Protein 3E10 (pdb70)

B-factor: mean 13.35, std 8.69, range [2.81, 53.03]

Radius of gyration: 19.14 Å; Cα contacts (8 Å, |Δi|>4): 770; chains: 2; bounding box: 48×47×44 Å

Secondary structure (DSSP, 8-state):
-HHHH--B---B-SSPPPHHHHHHHHHH-----GGG---EEEEEE--HHHHHHHGGGSTT-GGGGG-SEEEEEEEETT----------HHHHHHHHHHHHTT-EEEEEE-TT-HHHHHHHH-----TTEEEEEEEEEE-BSS----------GGGEEES--/-HHHH--B---B-SPPPPHHHHHHHHHH-----GGG---EEEEEE--HHHHHHHGGG-TT-GGGGT-SEEEEEEEETT----------HHHHHHHHHHHHTT-EEEEEE-TT-HHHHHHHH-----TTEEEEEEEEEE-BSS----------GGGEEES--

Organism: Clostridium acetobutylicum (strain ATCC 824 / DSM 792 / JCM 1419 / IAM 19013 / LMG 5710 / NBRC 13948 / NRRL B-527 / VKM B-1787 / 2291 / W) (NCBI:txid272562)

Nearest PDB structures (foldseek):
  3e10-assembly1_A  TM=1.006E+00  e=1.886E-30  Clostridium acetobutylicum
  3kwk-assembly1_A-2  TM=9.488E-01  e=1.528E-18  Bacteroides thetaiotaomicron VPI-5482
  3m5k-assembly1_B  TM=9.518E-01  e=2.987E-18  Parabacteroides distasonis ATCC 8503
  5j6c-assembly1_B  TM=9.304E-01  e=7.646E-16  Clostridioides difficile R20291
  5hei-assembly3_E  TM=8.344E-01  e=1.028E-11  Priestia megaterium

Sequence (322 aa):
DIINNRRSIRNYKGKKVEKKEKIEKKLLRAAQAPSAGNQQPWEFIVLEDRENIDKLSNFSKKYANSSLKTAPLAIVLLADEEEKKKISEWEEQDAAAAENILLEAAYLDLGAVWLGAQPIIEERVVKNLKKEFNLKSSNIKKPFCVISSVGYPEENSSENKFIDRFDAKKRIHIEKYDIINNNRRSIRNNYKKGKKKVEKEKIEKKLLRAAQAPSAGNQQPWEFIVLEDRENIDDKKLSNFSKYANSLKTAPLAIVLLADEEKKKISEWEEQDAAAAENILLEAAYLDLGAVWLGAQPIIEERVKNLKEFNLKKSSNIKPFCVISVGYPEENNSSENKKFIDRFDAKKRIHIEKY

Structure (mmCIF, N/CA/C/O backbone):
data_3E10
#
_entry.id   3E10
#
_cell.length_a   82.077
_cell.length_b   83.528
_cell.length_c   51.891
_cell.angle_alpha   90.000
_cell.angle_beta   90.000
_cell.angle_gamma   90.000
#
_symmetry.space_group_name_H-M   'P 21 21 2'
#
loop_
_entity.id
_entity.type
_entity.pdbx_description
1 polymer 'Putative NADH Oxidase'
2 non-polymer 'FLAVIN MONONUCLEOTIDE'
3 non-polymer '4-(2-HYDROXYETHYL)-1-PIPERAZINE ETHANESULFONIC ACID'
4 non-polymer 1,2-ETHANEDIOL
5 water water
#
loop_
_atom_site.group_PDB
_atom_site.id
_atom_site.type_symbol
_atom_site.label_atom_id
_atom_site.label_alt_id
_atom_site.label_comp_id
_atom_site.label_asym_id
_atom_site.label_entity_id
_atom_site.label_seq_id
_atom_site.pdbx_PDB_ins_code
_atom_site.Cartn_x
_atom_site.Cartn_y
_atom_site.Cartn_z
_atom_site.occupancy
_atom_site.B_iso_or_equiv
_atom_site.auth_seq_id
_atom_site.auth_comp_id
_atom_site.auth_asym_id
_atom_site.auth_atom_id
_atom_site.pdbx_PDB_model_num
ATOM 1 N N . ASP A 1 3 ? 39.412 3.759 67.996 1.00 17.59 2 ASP A N 1
ATOM 2 C CA . ASP A 1 3 ? 40.559 4.686 68.162 1.00 13.19 2 ASP A CA 1
ATOM 3 C C . ASP A 1 3 ? 40.252 6.103 67.759 1.00 10.62 2 ASP A C 1
ATOM 4 O O . ASP A 1 3 ? 40.642 7.028 68.453 1.00 11.76 2 ASP A O 1
ATOM 9 N N . ILE A 1 4 ? 39.569 6.290 66.643 1.00 10.13 3 ILE A N 1
ATOM 10 C CA . ILE A 1 4 ? 39.385 7.647 66.143 1.00 9.74 3 ILE A CA 1
ATOM 11 C C . ILE A 1 4 ? 38.531 8.494 67.067 1.00 7.62 3 ILE A C 1
ATOM 12 O O . ILE A 1 4 ? 38.744 9.699 67.121 1.00 9.09 3 ILE A O 1
ATOM 17 N N . ILE A 1 5 ? 37.553 7.908 67.755 1.00 7.66 4 ILE A N 1
ATOM 18 C CA . ILE A 1 5 ? 36.759 8.700 68.689 1.00 7.91 4 ILE A CA 1
ATOM 19 C C . ILE A 1 5 ? 37.614 9.217 69.824 1.00 7.39 4 ILE A C 1
ATOM 20 O O . ILE A 1 5 ? 37.533 10.396 70.179 1.00 7.94 4 ILE A O 1
ATOM 25 N N . ASN A 1 6 ? 38.477 8.361 70.359 1.00 7.52 5 ASN A N 1
ATOM 26 C CA . ASN A 1 6 ? 39.366 8.801 71.438 1.00 8.14 5 ASN A CA 1
ATOM 27 C C . ASN A 1 6 ? 40.478 9.737 71.011 1.00 6.73 5 ASN A C 1
ATOM 28 O O . ASN A 1 6 ? 40.877 10.613 71.774 1.00 8.30 5 ASN A O 1
ATOM 33 N N . ASN A 1 7 ? 41.006 9.520 69.810 1.00 7.67 6 ASN A N 1
ATOM 34 C CA . ASN A 1 7 ? 42.226 10.223 69.358 1.00 7.79 6 ASN A CA 1
ATOM 35 C C . ASN A 1 7 ? 41.991 11.477 68.537 1.00 7.25 6 ASN A C 1
ATOM 36 O O . ASN A 1 7 ? 42.900 12.276 68.370 1.00 8.31 6 ASN A O 1
ATOM 41 N N . ARG A 1 8 ? 40.795 11.635 67.973 1.00 6.08 7 ARG A N 1
ATOM 42 C CA . ARG A 1 8 ? 40.481 12.859 67.235 1.00 6.31 7 ARG A CA 1
ATOM 43 C C . ARG A 1 8 ? 40.732 14.094 68.084 1.00 6.17 7 ARG A C 1
ATOM 44 O O . ARG A 1 8 ? 40.161 14.234 69.187 1.00 6.32 7 ARG A O 1
ATOM 52 N N . ARG A 1 9 ? 41.568 15.004 67.573 1.00 5.57 8 ARG A N 1
ATOM 53 C CA . ARG A 1 9 ? 41.868 16.275 68.260 1.00 5.51 8 ARG A CA 1
ATOM 54 C C . ARG A 1 9 ? 41.686 17.442 67.315 1.00 5.55 8 ARG A C 1
ATOM 55 O O . ARG A 1 9 ? 41.826 17.281 66.103 1.00 6.45 8 ARG A O 1
ATOM 63 N N . SER A 1 10 ? 41.444 18.621 67.860 1.00 5.77 9 SER A N 1
ATOM 64 C CA . SER A 1 10 ? 41.483 19.831 67.047 1.00 5.53 9 SER A CA 1
ATOM 65 C C . SER A 1 10 ? 42.927 20.149 66.733 1.00 6.32 9 SER A C 1
ATOM 66 O O . SER A 1 10 ? 43.677 20.448 67.661 1.00 8.17 9 SER A O 1
ATOM 69 N N . ILE A 1 11 ? 43.287 20.054 65.453 1.00 5.84 10 ILE A N 1
ATOM 70 C CA . ILE A 1 11 ? 44.640 20.329 64.984 1.00 6.66 10 ILE A CA 1
ATOM 71 C C . ILE A 1 11 ? 44.585 21.552 64.073 1.00 5.94 10 ILE A C 1
ATOM 72 O O . ILE A 1 11 ? 43.794 21.573 63.120 1.00 6.43 10 ILE A O 1
ATOM 77 N N . ARG A 1 12 ? 45.412 22.546 64.374 1.00 7.26 11 ARG A N 1
ATOM 78 C CA . ARG A 1 12 ? 45.340 23.882 63.808 1.00 7.09 11 ARG A CA 1
ATOM 79 C C . ARG A 1 12 ? 46.630 24.318 63.092 1.00 6.57 11 ARG A C 1
ATOM 80 O O . ARG A 1 12 ? 46.773 25.478 62.738 1.00 8.21 11 ARG A O 1
ATOM 88 N N . ASN A 1 13 ? 47.546 23.369 62.908 1.00 6.84 12 ASN A N 1
ATOM 89 C CA . ASN A 1 13 ? 48.880 23.623 62.360 1.00 7.25 12 ASN A CA 1
ATOM 90 C C . ASN A 1 13 ? 49.220 22.474 61.441 1.00 7.32 12 ASN A C 1
ATOM 91 O O . ASN A 1 13 ? 49.097 21.325 61.856 1.00 7.70 12 ASN A O 1
ATOM 96 N N . TYR A 1 14 ? 49.645 22.790 60.201 1.00 7.54 13 TYR A N 1
ATOM 97 C CA . TYR A 1 14 ? 49.745 21.782 59.160 1.00 7.38 13 TYR A CA 1
ATOM 98 C C . TYR A 1 14 ? 51.058 21.886 58.438 1.00 9.16 13 TYR A C 1
ATOM 99 O O . TYR A 1 14 ? 51.683 22.956 58.383 1.00 10.75 13 TYR A O 1
ATOM 108 N N . LYS A 1 15 ? 51.444 20.753 57.879 1.00 8.99 14 LYS A N 1
ATOM 109 C CA . LYS A 1 15 ? 52.545 20.689 56.915 1.00 8.17 14 LYS A CA 1
ATOM 110 C C . LYS A 1 15 ? 52.155 21.307 55.587 1.00 7.97 14 LYS A C 1
ATOM 111 O O . LYS A 1 15 ? 50.996 21.619 55.357 1.00 9.62 14 LYS A O 1
ATOM 117 N N . GLY A 1 16 ? 53.150 21.513 54.740 1.00 7.76 15 GLY A N 1
ATOM 118 C CA . GLY A 1 16 ? 52.923 22.116 53.439 1.00 9.00 15 GLY A CA 1
ATOM 119 C C . GLY A 1 16 ? 52.124 21.254 52.484 1.00 9.33 15 GLY A C 1
ATOM 120 O O . GLY A 1 16 ? 51.396 21.765 51.637 1.00 10.14 15 GLY A O 1
ATOM 121 N N . LYS A 1 17 ? 52.273 19.936 52.554 1.00 7.57 16 LYS A N 1
ATOM 122 C CA . LYS A 1 17 ? 51.739 19.106 51.481 1.00 10.28 16 LYS A CA 1
ATOM 123 C C . LYS A 1 17 ? 50.219 19.051 51.420 1.00 8.41 16 LYS A C 1
ATOM 124 O O . LYS A 1 17 ? 49.523 19.169 52.435 1.00 8.80 16 LYS A O 1
ATOM 130 N N . LYS A 1 18 ? 49.725 18.873 50.199 1.00 8.79 17 LYS A N 1
ATOM 131 C CA . LYS A 1 18 ? 48.287 18.819 49.979 1.00 9.35 17 LYS A CA 1
ATOM 132 C C . LYS A 1 18 ? 47.684 17.535 50.536 1.00 9.95 17 LYS A C 1
ATOM 133 O O . LYS A 1 18 ? 48.355 16.538 50.738 1.00 9.57 17 LYS A O 1
ATOM 139 N N . VAL A 1 19 ? 46.384 17.577 50.743 1.00 8.82 18 VAL A N 1
ATOM 140 C CA . VAL A 1 19 ? 45.596 16.382 51.036 1.00 7.08 18 VAL A CA 1
ATOM 141 C C . VAL A 1 19 ? 45.260 15.697 49.702 1.00 7.85 18 VAL A C 1
ATOM 142 O O . VAL A 1 19 ? 44.723 16.338 48.798 1.00 9.56 18 VAL A O 1
ATOM 146 N N . GLU A 1 20 ? 45.594 14.416 49.599 1.00 9.01 19 GLU A N 1
ATOM 147 C CA . GLU A 1 20 ? 45.332 13.624 48.394 1.00 10.10 19 GLU A CA 1
ATOM 148 C C . GLU A 1 20 ? 43.862 13.666 47.996 1.00 10.14 19 GLU A C 1
ATOM 149 O O . GLU A 1 20 ? 42.979 13.618 48.841 1.00 9.70 19 GLU A O 1
ATOM 155 N N . LYS A 1 21 ? 43.612 13.696 46.694 1.00 9.40 20 LYS A N 1
ATOM 156 C CA A LYS A 1 21 ? 42.235 13.764 46.209 0.50 10.20 20 LYS A CA 1
ATOM 157 C CA B LYS A 1 21 ? 42.251 13.725 46.157 0.50 10.84 20 LYS A CA 1
ATOM 158 C C . LYS A 1 21 ? 41.404 12.592 46.734 1.00 9.68 20 LYS A C 1
ATOM 159 O O . LYS A 1 21 ? 40.248 12.770 47.053 1.00 10.22 20 LYS A O 1
ATOM 164 N N . GLU A 1 22 ? 41.996 11.410 46.856 1.00 9.49 21 GLU A N 1
ATOM 165 C CA . GLU A 1 22 ? 41.275 10.245 47.359 1.00 10.93 21 GLU A CA 1
ATOM 166 C C . GLU A 1 22 ? 40.835 10.470 48.815 1.00 10.71 21 GLU A C 1
ATOM 167 O O . GLU A 1 22 ? 39.759 10.022 49.233 1.00 9.81 21 GLU A O 1
ATOM 173 N N . LYS A 1 23 ? 41.662 11.186 49.581 1.00 9.37 22 LYS A N 1
ATOM 174 C CA . LYS A 1 23 ? 41.330 11.489 50.983 1.00 7.76 22 LYS A CA 1
ATOM 175 C C . LYS A 1 23 ? 40.232 12.530 51.041 1.00 7.40 22 LYS A C 1
ATOM 176 O O . LYS A 1 23 ? 39.335 12.441 51.905 1.00 7.49 22 LYS A O 1
ATOM 182 N N . ILE A 1 24 ? 40.312 13.546 50.201 1.00 7.19 23 ILE A N 1
ATOM 183 C CA . ILE A 1 24 ? 39.270 14.585 50.162 1.00 7.46 23 ILE A CA 1
ATOM 184 C C . ILE A 1 24 ? 37.910 13.904 49.900 1.00 7.18 23 ILE A C 1
ATOM 185 O O . ILE A 1 24 ? 36.918 14.190 50.585 1.00 7.50 23 ILE A O 1
ATOM 190 N N . GLU A 1 25 ? 37.862 13.013 48.913 1.00 8.92 24 GLU A N 1
ATOM 191 C CA . GLU A 1 25 ? 36.626 12.297 48.602 1.00 8.39 24 GLU A CA 1
ATOM 192 C C . GLU A 1 25 ? 36.136 11.516 49.812 1.00 8.37 24 GLU A C 1
ATOM 193 O O . GLU A 1 25 ? 34.949 11.525 50.109 1.00 8.43 24 GLU A O 1
ATOM 199 N N . LYS A 1 26 ? 37.027 10.839 50.520 1.00 8.55 25 LYS A N 1
ATOM 200 C CA A LYS A 1 26 ? 36.634 10.085 51.715 0.50 6.95 25 LYS A CA 1
ATOM 201 C CA B LYS A 1 26 ? 36.620 10.088 51.706 0.50 7.36 25 LYS A CA 1
ATOM 202 C C . LYS A 1 26 ? 36.042 10.984 52.800 1.00 6.20 25 LYS A C 1
ATOM 203 O O . LYS A 1 26 ? 35.090 10.598 53.469 1.00 6.63 25 LYS A O 1
ATOM 214 N N . LEU A 1 27 ? 36.607 12.180 52.982 1.00 6.56 26 LEU A N 1
ATOM 215 C CA . LEU A 1 27 ? 36.058 13.119 53.951 1.00 5.56 26 LEU A CA 1
ATOM 216 C C . LEU A 1 27 ? 34.610 13.484 53.606 1.00 5.92 26 LEU A C 1
ATOM 217 O O . LEU A 1 27 ? 33.741 13.569 54.502 1.00 6.77 26 LEU A O 1
ATOM 222 N N . LEU A 1 28 ? 34.371 13.737 52.320 1.00 6.27 27 LEU A N 1
ATOM 223 C CA . LEU A 1 28 ? 33.057 14.165 51.854 1.00 5.67 27 LEU A CA 1
ATOM 224 C C . LEU A 1 28 ? 32.060 12.999 51.908 1.00 5.39 27 LEU A C 1
ATOM 225 O O . LEU A 1 28 ? 30.896 13.194 52.264 1.00 7.17 27 LEU A O 1
ATOM 230 N N . ARG A 1 29 ? 32.516 11.792 51.582 1.00 6.52 28 ARG A N 1
ATOM 231 C CA . ARG A 1 29 ? 31.675 10.599 51.770 1.00 5.90 28 ARG A CA 1
ATOM 232 C C . ARG A 1 29 ? 31.286 10.428 53.227 1.00 5.72 28 ARG A C 1
ATOM 233 O O . ARG A 1 29 ? 30.124 10.125 53.532 1.00 7.21 28 ARG A O 1
ATOM 241 N N . ALA A 1 30 ? 32.244 10.627 54.118 1.00 6.12 29 ALA A N 1
ATOM 242 C CA . ALA A 1 30 ? 31.950 10.454 55.542 1.00 6.26 29 ALA A CA 1
ATOM 243 C C . ALA A 1 30 ? 30.866 11.451 55.986 1.00 6.39 29 ALA A C 1
ATOM 244 O O . ALA A 1 30 ? 29.913 11.089 56.681 1.00 5.82 29 ALA A O 1
ATOM 246 N N . ALA A 1 31 ? 30.984 12.699 55.545 1.00 5.95 30 ALA A N 1
ATOM 247 C CA . ALA A 1 31 ? 30.028 13.742 55.879 1.00 6.23 30 ALA A CA 1
ATOM 248 C C . ALA A 1 31 ? 28.635 13.312 55.456 1.00 5.78 30 ALA A C 1
ATOM 249 O O . ALA A 1 31 ? 27.679 13.441 56.215 1.00 6.69 30 ALA A O 1
ATOM 259 N N . GLN A 1 33 ? 27.338 10.483 54.976 1.00 6.37 32 GLN A N 1
ATOM 260 C CA . GLN A 1 33 ? 26.763 9.352 55.692 1.00 7.88 32 GLN A CA 1
ATOM 261 C C . GLN A 1 33 ? 26.177 9.728 57.042 1.00 7.03 32 GLN A C 1
ATOM 262 O O . GLN A 1 33 ? 25.676 8.851 57.757 1.00 6.71 32 GLN A O 1
ATOM 268 N N . ALA A 1 34 ? 26.259 10.995 57.434 1.00 6.43 33 ALA A N 1
ATOM 269 C CA . ALA A 1 34 ? 25.653 11.426 58.712 1.00 5.67 33 ALA A CA 1
ATOM 270 C C . ALA A 1 34 ? 24.148 11.217 58.756 1.00 5.79 33 ALA A C 1
ATOM 271 O O . ALA A 1 34 ? 23.478 11.225 57.719 1.00 5.92 33 ALA A O 1
ATOM 273 N N . PRO A 1 35 ? 23.611 11.025 59.974 1.00 4.93 34 PRO A N 1
ATOM 274 C CA . PRO A 1 35 ? 22.183 11.004 60.126 1.00 5.71 34 PRO A CA 1
ATOM 275 C C . PRO A 1 35 ? 21.671 12.440 59.864 1.00 5.66 34 PRO A C 1
ATOM 276 O O . PRO A 1 35 ? 22.427 13.427 59.970 1.00 5.99 34 PRO A O 1
ATOM 280 N N . SER A 1 36 ? 20.391 12.548 59.517 1.00 6.58 35 SER A N 1
ATOM 281 C CA . SER A 1 36 ? 19.764 13.870 59.349 1.00 6.70 35 SER A CA 1
ATOM 282 C C . SER A 1 36 ? 18.285 13.742 59.664 1.00 6.43 35 SER A C 1
ATOM 283 O O . SER A 1 36 ? 17.681 12.691 59.368 1.00 7.32 35 SER A O 1
ATOM 286 N N . ALA A 1 37 ? 17.719 14.791 60.278 1.00 6.16 36 ALA A N 1
ATOM 287 C CA . ALA A 1 37 ? 16.293 14.779 60.593 1.00 6.43 36 ALA A CA 1
ATOM 288 C C . ALA A 1 37 ? 15.469 14.545 59.315 1.00 7.11 36 ALA A C 1
ATOM 289 O O . ALA A 1 37 ? 15.688 15.170 58.289 1.00 8.20 36 ALA A O 1
ATOM 291 N N . GLY A 1 38 ? 14.537 13.616 59.370 1.00 7.27 37 GLY A N 1
ATOM 292 C CA . GLY A 1 38 ? 13.744 13.276 58.192 1.00 9.62 37 GLY A CA 1
ATOM 293 C C . GLY A 1 38 ? 14.524 12.710 57.033 1.00 8.92 37 GLY A C 1
ATOM 294 O O . GLY A 1 38 ? 14.013 12.630 55.915 1.00 10.47 37 GLY A O 1
ATOM 295 N N . ASN A 1 39 ? 15.758 12.246 57.275 1.00 8.61 38 ASN A N 1
ATOM 296 C CA . ASN A 1 39 ? 16.664 11.917 56.172 1.00 9.15 38 ASN A CA 1
ATOM 297 C C . ASN A 1 39 ? 16.763 13.059 55.146 1.00 9.42 38 ASN A C 1
ATOM 298 O O . ASN A 1 39 ? 16.934 12.826 53.950 1.00 8.97 38 ASN A O 1
ATOM 303 N N . GLN A 1 40 ? 16.673 14.293 55.627 1.00 7.89 39 GLN A N 1
ATOM 304 C CA . GLN A 1 40 ? 16.611 15.434 54.705 1.00 7.19 39 GLN A CA 1
ATOM 305 C C . GLN A 1 40 ? 17.925 15.789 54.006 1.00 6.56 39 GLN A C 1
ATOM 306 O O . GLN A 1 40 ? 17.905 16.449 52.982 1.00 8.20 39 GLN A O 1
ATOM 312 N N . GLN A 1 41 ? 19.049 15.343 54.564 1.00 7.72 40 GLN A N 1
ATOM 313 C CA . GLN A 1 41 ? 20.355 15.481 53.911 1.00 7.67 40 GLN A CA 1
ATOM 314 C C . GLN A 1 41 ? 20.550 16.885 53.308 1.00 8.18 40 GLN A C 1
ATOM 315 O O . GLN A 1 41 ? 20.657 17.021 52.087 1.00 7.92 40 GLN A O 1
ATOM 321 N N . PRO A 1 42 ? 20.595 17.908 54.171 1.00 6.89 41 PRO A N 1
ATOM 322 C CA . PRO A 1 42 ? 20.487 19.297 53.660 1.00 7.16 41 PRO A CA 1
ATOM 323 C C . PRO A 1 42 ? 21.812 19.944 53.230 1.00 6.57 41 PRO A C 1
ATOM 324 O O . PRO A 1 42 ? 21.833 21.129 52.888 1.00 7.15 41 PRO A O 1
ATOM 328 N N . TRP A 1 43 ? 22.894 19.155 53.232 1.00 6.75 42 TRP A N 1
ATOM 329 C CA . TRP A 1 43 ? 24.249 19.660 53.102 1.00 6.32 42 TRP A CA 1
ATOM 330 C C . TRP A 1 43 ? 24.733 19.945 51.670 1.00 7.75 42 TRP A C 1
ATOM 331 O O . TRP A 1 43 ? 24.430 19.237 50.712 1.00 8.23 42 TRP A O 1
ATOM 342 N N . GLU A 1 44 ? 25.525 21.011 51.587 1.00 6.33 43 GLU A N 1
ATOM 343 C CA . GLU A 1 44 ? 26.311 21.361 50.410 1.00 7.93 43 GLU A CA 1
ATOM 344 C C . GLU A 1 44 ? 27.702 21.696 50.953 1.00 7.42 43 GLU A C 1
ATOM 345 O O . GLU A 1 44 ? 27.858 22.175 52.080 1.00 8.34 43 GLU A O 1
ATOM 351 N N . PHE A 1 45 ? 28.722 21.459 50.134 1.00 6.85 44 PHE A N 1
ATOM 352 C CA . PHE A 1 45 ? 30.105 21.650 50.569 1.00 6.84 44 PHE A CA 1
ATOM 353 C C . PHE A 1 45 ? 30.898 22.433 49.532 1.00 7.49 44 PHE A C 1
ATOM 354 O O . PHE A 1 45 ? 30.836 22.100 48.367 1.00 9.65 44 PHE A O 1
ATOM 362 N N . ILE A 1 46 ? 31.672 23.422 49.968 1.00 7.06 45 ILE A N 1
ATOM 363 C CA . ILE A 1 46 ? 32.664 24.053 49.097 1.00 6.80 45 ILE A CA 1
ATOM 364 C C . ILE A 1 46 ? 34.032 23.564 49.527 1.00 6.43 45 ILE A C 1
ATOM 365 O O . ILE A 1 46 ? 34.418 23.697 50.676 1.00 8.07 45 ILE A O 1
ATOM 370 N N . VAL A 1 47 ? 34.750 22.996 48.577 1.00 6.43 46 VAL A N 1
ATOM 371 C CA . VAL A 1 47 ? 36.067 22.430 48.784 1.00 6.50 46 VAL A CA 1
ATOM 372 C C . VAL A 1 47 ? 37.085 23.399 48.209 1.00 7.35 46 VAL A C 1
ATOM 373 O O . VAL A 1 47 ? 37.079 23.640 47.012 1.00 9.96 46 VAL A O 1
ATOM 377 N N . LEU A 1 48 ? 37.974 23.914 49.056 1.00 6.80 47 LEU A N 1
ATOM 378 C CA . LEU A 1 48 ? 39.017 24.823 48.584 1.00 8.52 47 LEU A CA 1
ATOM 379 C C . LEU A 1 48 ? 40.396 24.222 48.782 1.00 8.47 47 LEU A C 1
ATOM 380 O O . LEU A 1 48 ? 40.762 23.743 49.886 1.00 8.33 47 LEU A O 1
ATOM 385 N N . GLU A 1 49 ? 41.169 24.307 47.706 1.00 8.94 48 GLU A N 1
ATOM 386 C CA . GLU A 1 49 ? 42.596 24.054 47.765 1.00 8.67 48 GLU A CA 1
ATOM 387 C C . GLU A 1 49 ? 43.429 25.229 47.288 1.00 8.00 48 GLU A C 1
ATOM 388 O O . GLU A 1 49 ? 44.631 25.167 47.392 1.00 10.51 48 GLU A O 1
ATOM 394 N N . ASP A 1 50 ? 42.804 26.300 46.807 1.00 8.77 49 ASP A N 1
ATOM 395 C CA . ASP A 1 50 ? 43.524 27.469 46.329 1.00 8.29 49 ASP A CA 1
ATOM 396 C C . ASP A 1 50 ? 44.005 28.211 47.557 1.00 9.61 49 ASP A C 1
ATOM 397 O O . ASP A 1 50 ? 43.204 28.722 48.341 1.00 11.03 49 ASP A O 1
ATOM 402 N N . ARG A 1 51 ? 45.311 28.243 47.757 1.00 10.60 50 ARG A N 1
ATOM 403 C CA . ARG A 1 51 ? 45.813 28.840 48.975 1.00 12.90 50 ARG A CA 1
ATOM 404 C C . ARG A 1 51 ? 45.538 30.333 49.147 1.00 10.98 50 ARG A C 1
ATOM 405 O O . ARG A 1 51 ? 45.378 30.802 50.253 1.00 11.32 50 ARG A O 1
ATOM 413 N N . GLU A 1 52 ? 45.464 31.072 48.051 1.00 10.52 51 GLU A N 1
ATOM 414 C CA . GLU A 1 52 ? 45.116 32.480 48.171 1.00 11.67 51 GLU A CA 1
ATOM 415 C C . GLU A 1 52 ? 43.706 32.620 48.739 1.00 10.66 51 GLU A C 1
ATOM 416 O O . GLU A 1 52 ? 43.438 33.465 49.590 1.00 11.15 51 GLU A O 1
ATOM 422 N N . ASN A 1 53 ? 42.806 31.779 48.256 1.00 10.11 52 ASN A N 1
ATOM 423 C CA . ASN A 1 53 ? 41.415 31.834 48.739 1.00 10.97 52 ASN A CA 1
ATOM 424 C C . ASN A 1 53 ? 41.261 31.291 50.148 1.00 9.27 52 ASN A C 1
ATOM 425 O O . ASN A 1 53 ? 40.477 31.825 50.925 1.00 10.34 52 ASN A O 1
ATOM 430 N N . ILE A 1 54 ? 42.044 30.272 50.499 1.00 9.17 53 ILE A N 1
ATOM 431 C CA . ILE A 1 54 ? 42.039 29.746 51.875 1.00 8.70 53 ILE A CA 1
ATOM 432 C C . ILE A 1 54 ? 42.561 30.802 52.836 1.00 8.36 53 ILE A C 1
ATOM 433 O O . ILE A 1 54 ? 42.001 31.021 53.890 1.00 9.81 53 ILE A O 1
ATOM 438 N N . ASP A 1 55 ? 43.636 31.477 52.459 1.00 10.91 54 ASP A N 1
ATOM 439 C CA . ASP A 1 55 ? 44.112 32.538 53.324 1.00 11.39 54 ASP A CA 1
ATOM 440 C C . ASP A 1 55 ? 43.090 33.686 53.521 1.00 12.45 54 ASP A C 1
ATOM 441 O O . ASP A 1 55 ? 42.909 34.187 54.611 1.00 13.70 54 ASP A O 1
ATOM 446 N N . LYS A 1 56 ? 42.412 34.084 52.460 1.00 10.82 55 LYS A N 1
ATOM 447 C CA . LYS A 1 56 ? 41.368 35.098 52.566 1.00 12.77 55 LYS A CA 1
ATOM 448 C C . LYS A 1 56 ? 40.247 34.602 53.492 1.00 12.15 55 LYS A C 1
ATOM 449 O O . LYS A 1 56 ? 39.747 35.352 54.349 1.00 12.11 55 LYS A O 1
ATOM 455 N N . LEU A 1 57 ? 39.919 33.312 53.365 1.00 11.37 56 LEU A N 1
ATOM 456 C CA . LEU A 1 57 ? 38.848 32.707 54.159 1.00 9.84 56 LEU A CA 1
ATOM 457 C C . LEU A 1 57 ? 39.158 32.788 55.660 1.00 9.92 56 LEU A C 1
ATOM 458 O O . LEU A 1 57 ? 38.244 32.848 56.479 1.00 11.34 56 LEU A O 1
ATOM 463 N N . SER A 1 58 ? 40.438 32.826 56.026 1.00 11.09 57 SER A N 1
ATOM 464 C CA . SER A 1 58 ? 40.842 32.965 57.419 1.00 12.18 57 SER A CA 1
ATOM 465 C C . SER A 1 58 ? 40.302 34.206 58.104 1.00 11.88 57 SER A C 1
ATOM 466 O O . SER A 1 58 ? 40.246 34.272 59.344 1.00 15.25 57 SER A O 1
ATOM 469 N N . ASN A 1 59 ? 39.879 35.179 57.293 1.00 12.30 58 ASN A N 1
ATOM 470 C CA . ASN A 1 59 ? 39.292 36.403 57.811 1.00 13.41 58 ASN A CA 1
ATOM 471 C C . ASN A 1 59 ? 37.807 36.309 58.171 1.00 11.69 58 ASN A C 1
ATOM 472 O O . ASN A 1 59 ? 37.224 37.293 58.629 1.00 13.32 58 ASN A O 1
ATOM 477 N N . PHE A 1 60 ? 37.195 35.144 57.989 1.00 10.37 59 PHE A N 1
ATOM 478 C CA . PHE A 1 60 ? 35.766 35.053 58.272 1.00 10.48 59 PHE A CA 1
ATOM 479 C C . PHE A 1 60 ? 35.399 35.155 59.744 1.00 10.99 59 PHE A C 1
ATOM 480 O O . PHE A 1 60 ? 34.307 35.613 60.093 1.00 10.94 59 PHE A O 1
ATOM 488 N N . SER A 1 61 ? 36.347 34.810 60.589 1.00 9.60 60 SER A N 1
ATOM 489 C CA . SER A 1 61 ? 36.171 34.925 62.034 1.00 11.77 60 SER A CA 1
ATOM 490 C C . SER A 1 61 ? 37.535 35.196 62.646 1.00 12.79 60 SER A C 1
ATOM 491 O O . SER A 1 61 ? 38.556 35.060 61.977 1.00 13.85 60 SER A O 1
ATOM 494 N N . LYS A 1 62 ? 37.532 35.562 63.912 1.00 13.49 61 LYS A N 1
ATOM 495 C CA A LYS A 1 62 ? 38.732 35.814 64.697 0.50 13.04 61 LYS A CA 1
ATOM 496 C CA B LYS A 1 62 ? 38.808 35.802 64.597 0.50 14.24 61 LYS A CA 1
ATOM 497 C C . LYS A 1 62 ? 39.398 34.527 65.202 1.00 13.23 61 LYS A C 1
ATOM 498 O O . LYS A 1 62 ? 40.488 34.558 65.763 1.00 15.49 61 LYS A O 1
ATOM 503 N N . TYR A 1 63 ? 38.714 33.394 65.030 1.00 11.16 62 TYR A N 1
ATOM 504 C CA . TYR A 1 63 ? 39.185 32.112 65.537 1.00 10.93 62 TYR A CA 1
ATOM 505 C C . TYR A 1 63 ? 39.504 31.103 64.431 1.00 9.75 62 TYR A C 1
ATOM 506 O O . TYR A 1 63 ? 39.422 29.898 64.629 1.00 9.25 62 TYR A O 1
ATOM 515 N N . ALA A 1 64 ? 39.929 31.624 63.290 1.00 8.37 63 ALA A N 1
ATOM 516 C CA . ALA A 1 64 ? 40.106 30.824 62.089 1.00 7.93 63 ALA A CA 1
ATOM 517 C C . ALA A 1 64 ? 41.536 30.888 61.526 1.00 9.52 63 ALA A C 1
ATOM 518 O O . ALA A 1 64 ? 41.772 30.664 60.340 1.00 10.95 63 ALA A O 1
ATOM 520 N N . ASN A 1 65 ? 42.487 31.194 62.397 1.00 10.59 64 ASN A N 1
ATOM 521 C CA . ASN A 1 65 ? 43.868 31.323 61.954 1.00 12.82 64 ASN A CA 1
ATOM 522 C C . ASN A 1 65 ? 44.488 30.042 61.431 1.00 10.24 64 ASN A C 1
ATOM 523 O O . ASN A 1 65 ? 45.461 30.081 60.668 1.00 12.05 64 ASN A O 1
ATOM 528 N N . SER A 1 66 ? 43.894 28.892 61.769 1.00 10.24 65 SER A N 1
ATOM 529 C CA A SER A 1 66 ? 44.375 27.612 61.238 0.50 8.92 65 SER A CA 1
ATOM 530 C CA B SER A 1 66 ? 44.338 27.593 61.237 0.50 11.77 65 SER A CA 1
ATOM 531 C C . SER A 1 66 ? 44.367 27.622 59.707 1.00 9.92 65 SER A C 1
ATOM 532 O O . SER A 1 66 ? 45.188 26.961 59.072 1.00 11.54 65 SER A O 1
ATOM 537 N N . LEU A 1 67 ? 43.464 28.404 59.120 1.00 9.16 66 LEU A N 1
ATOM 538 C CA . LEU A 1 67 ? 43.360 28.461 57.682 1.00 10.27 66 LEU A CA 1
ATOM 539 C C . LEU A 1 67 ? 44.607 29.025 57.003 1.00 14.41 66 LEU A C 1
ATOM 540 O O . LEU A 1 67 ? 44.877 28.719 55.849 1.00 17.78 66 LEU A O 1
ATOM 545 N N . LYS A 1 68 ? 45.382 29.830 57.721 1.00 14.44 67 LYS A N 1
ATOM 546 C CA . LYS A 1 68 ? 46.571 30.432 57.096 1.00 15.54 67 LYS A CA 1
ATOM 547 C C . LYS A 1 68 ? 47.626 29.398 56.691 1.00 16.80 67 LYS A C 1
ATOM 548 O O . LYS A 1 68 ? 48.494 29.721 55.881 1.00 20.71 67 LYS A O 1
ATOM 554 N N . THR A 1 69 ? 47.619 28.194 57.258 1.00 14.88 68 THR A N 1
ATOM 555 C CA . THR A 1 69 ? 48.560 27.134 56.829 1.00 16.66 68 THR A CA 1
ATOM 556 C C . THR A 1 69 ? 47.860 25.899 56.275 1.00 14.39 68 THR A C 1
ATOM 557 O O . THR A 1 69 ? 48.510 24.885 55.940 1.00 14.79 68 THR A O 1
ATOM 561 N N . ALA A 1 70 ? 46.532 25.933 56.211 1.00 10.62 69 ALA A N 1
ATOM 562 C CA . ALA A 1 70 ? 45.815 24.756 55.746 1.00 8.85 69 ALA A CA 1
ATOM 563 C C . ALA A 1 70 ? 45.915 24.562 54.231 1.00 8.59 69 ALA A C 1
ATOM 564 O O . ALA A 1 70 ? 45.659 25.492 53.489 1.00 10.11 69 ALA A O 1
ATOM 566 N N . PRO A 1 71 ? 46.213 23.338 53.781 1.00 7.87 70 PRO A N 1
ATOM 567 C CA . PRO A 1 71 ? 46.151 23.039 52.351 1.00 8.19 70 PRO A CA 1
ATOM 568 C C . PRO A 1 71 ? 44.746 22.746 51.836 1.00 7.89 70 PRO A C 1
ATOM 569 O O . PRO A 1 71 ? 44.569 22.635 50.634 1.00 9.09 70 PRO A O 1
ATOM 573 N N . LEU A 1 72 ? 43.779 22.586 52.743 1.00 7.11 71 LEU A N 1
ATOM 574 C CA . LEU A 1 72 ? 42.423 22.221 52.386 1.00 7.35 71 LEU A CA 1
ATOM 575 C C . LEU A 1 72 ? 41.467 22.898 53.348 1.00 7.26 71 LEU A C 1
ATOM 576 O O . LEU A 1 72 ? 41.698 22.931 54.555 1.00 7.51 71 LEU A O 1
ATOM 581 N N . ALA A 1 73 ? 40.383 23.423 52.795 1.00 7.57 72 ALA A N 1
ATOM 582 C CA . ALA A 1 73 ? 39.252 23.896 53.596 1.00 7.00 72 ALA A CA 1
ATOM 583 C C . ALA A 1 73 ? 37.976 23.346 53.020 1.00 6.67 72 ALA A C 1
ATOM 584 O O . ALA A 1 73 ? 37.820 23.284 51.801 1.00 8.24 72 ALA A O 1
ATOM 586 N N . ILE A 1 74 ? 37.073 22.939 53.912 1.00 6.90 73 ILE A N 1
ATOM 587 C CA . ILE A 1 74 ? 35.767 22.483 53.499 1.00 7.58 73 ILE A CA 1
ATOM 588 C C . ILE A 1 74 ? 34.749 23.377 54.213 1.00 6.93 73 ILE A C 1
ATOM 589 O O . ILE A 1 74 ? 34.661 23.384 55.451 1.00 6.88 73 ILE A O 1
ATOM 594 N N . VAL A 1 75 ? 33.985 24.127 53.414 1.00 6.42 74 VAL A N 1
ATOM 595 C CA . VAL A 1 75 ? 32.922 24.965 53.943 1.00 6.17 74 VAL A CA 1
ATOM 596 C C . VAL A 1 75 ? 31.647 24.119 53.930 1.00 5.17 74 VAL A C 1
ATOM 597 O O . VAL A 1 75 ? 31.224 23.647 52.873 1.00 7.80 74 VAL A O 1
ATOM 601 N N . LEU A 1 76 ? 31.046 23.975 55.098 1.00 5.09 75 LEU A N 1
ATOM 602 C CA . LEU A 1 76 ? 29.783 23.287 55.230 1.00 4.98 75 LEU A CA 1
ATOM 603 C C . LEU A 1 76 ? 28.634 24.264 55.199 1.00 5.42 75 LEU A C 1
ATOM 604 O O . LEU A 1 76 ? 28.663 25.238 55.914 1.00 5.56 75 LEU A O 1
ATOM 609 N N . LEU A 1 77 ? 27.675 23.970 54.330 1.00 6.06 76 LEU A N 1
ATOM 610 C CA . LEU A 1 77 ? 26.501 24.821 54.096 1.00 6.62 76 LEU A CA 1
ATOM 611 C C . LEU A 1 77 ? 25.242 23.953 54.126 1.00 7.61 76 LEU A C 1
ATOM 612 O O . LEU A 1 77 ? 25.310 22.764 53.892 1.00 7.16 76 LEU A O 1
ATOM 617 N N . ALA A 1 78 ? 24.091 24.563 54.402 1.00 6.81 77 ALA A N 1
ATOM 618 C CA . ALA A 1 78 ? 22.812 23.867 54.337 1.00 7.21 77 ALA A CA 1
ATOM 619 C C . ALA A 1 78 ? 21.886 24.654 53.443 1.00 7.09 77 ALA A C 1
ATOM 620 O O . ALA A 1 78 ? 21.865 25.873 53.482 1.00 9.08 77 ALA A O 1
ATOM 622 N N . ASP A 1 79 ? 21.093 23.932 52.654 1.00 6.73 78 ASP A N 1
ATOM 623 C CA . ASP A 1 79 ? 20.134 24.535 51.752 1.00 6.80 78 ASP A CA 1
ATOM 624 C C . ASP A 1 79 ? 18.752 24.511 52.410 1.00 6.80 78 ASP A C 1
ATOM 625 O O . ASP A 1 79 ? 18.164 23.447 52.598 1.00 7.98 78 ASP A O 1
ATOM 630 N N . GLU A 1 80 ? 18.224 25.699 52.685 1.00 6.58 79 GLU A N 1
ATOM 631 C CA A GLU A 1 80 ? 16.877 25.869 53.279 0.60 8.23 79 GLU A CA 1
ATOM 632 C CA B GLU A 1 80 ? 16.917 25.822 53.311 0.40 6.69 79 GLU A CA 1
ATOM 633 C C . GLU A 1 80 ? 15.825 25.156 52.469 1.00 7.90 79 GLU A C 1
ATOM 634 O O . GLU A 1 80 ? 14.849 24.673 53.003 1.00 8.11 79 GLU A O 1
ATOM 645 N N . GLU A 1 81 ? 15.999 25.127 51.148 1.00 7.44 80 GLU A N 1
ATOM 646 C CA . GLU A 1 81 ? 14.985 24.529 50.270 1.00 7.47 80 GLU A CA 1
ATOM 647 C C . GLU A 1 81 ? 14.885 23.023 50.431 1.00 8.36 80 GLU A C 1
ATOM 648 O O . GLU A 1 81 ? 13.845 22.441 50.069 1.00 8.44 80 GLU A O 1
ATOM 654 N N . LYS A 1 82 ? 15.949 22.398 50.971 1.00 6.98 81 LYS A N 1
ATOM 655 C CA . LYS A 1 82 ? 15.980 20.970 51.221 1.00 7.95 81 LYS A CA 1
ATOM 656 C C . LYS A 1 82 ? 15.430 20.602 52.582 1.00 8.84 81 LYS A C 1
ATOM 657 O O . LYS A 1 82 ? 15.242 19.428 52.854 1.00 10.25 81 LYS A O 1
ATOM 671 N N . LYS A 1 84 ? 13.094 19.680 55.192 1.00 8.44 83 LYS A N 1
ATOM 672 C CA A LYS A 1 84 ? 11.786 19.179 55.587 0.50 8.67 83 LYS A CA 1
ATOM 673 C CA B LYS A 1 84 ? 11.781 19.192 55.592 0.50 8.16 83 LYS A CA 1
ATOM 674 C C . LYS A 1 84 ? 11.535 19.516 57.051 1.00 9.03 83 LYS A C 1
ATOM 675 O O . LYS A 1 84 ? 10.384 19.742 57.463 1.00 11.33 83 LYS A O 1
ATOM 686 N N . ILE A 1 85 ? 12.604 19.490 57.850 1.00 9.19 84 ILE A N 1
ATOM 687 C CA . ILE A 1 85 ? 12.582 19.745 59.315 1.00 9.51 84 ILE A CA 1
ATOM 688 C C . ILE A 1 85 ? 13.633 20.831 59.584 1.00 8.16 84 ILE A C 1
ATOM 689 O O . ILE A 1 85 ? 14.771 20.566 59.972 1.00 8.59 84 ILE A O 1
ATOM 694 N N . SER A 1 86 ? 13.236 22.080 59.357 1.00 7.41 85 SER A N 1
ATOM 695 C CA . SER A 1 86 ? 14.166 23.193 59.452 1.00 8.05 85 SER A CA 1
ATOM 696 C C . SER A 1 86 ? 14.629 23.439 60.871 1.00 8.80 85 SER A C 1
ATOM 697 O O . SER A 1 86 ? 15.671 24.017 61.084 1.00 11.85 85 SER A O 1
ATOM 700 N N . GLU A 1 87 ? 13.854 22.963 61.832 1.00 9.42 86 GLU A N 1
ATOM 701 C CA . GLU A 1 87 ? 14.208 23.123 63.230 1.00 10.15 86 GLU A CA 1
ATOM 702 C C . GLU A 1 87 ? 15.514 22.459 63.654 1.00 8.64 86 GLU A C 1
ATOM 703 O O . GLU A 1 87 ? 16.145 22.884 64.633 1.00 11.01 86 GLU A O 1
ATOM 722 N N . TRP A 1 89 ? 18.273 21.602 61.428 1.00 7.39 88 TRP A N 1
ATOM 723 C CA . TRP A 1 89 ? 19.331 21.601 60.397 1.00 7.45 88 TRP A CA 1
ATOM 724 C C . TRP A 1 89 ? 20.734 21.744 60.983 1.00 6.97 88 TRP A C 1
ATOM 725 O O . TRP A 1 89 ? 21.678 21.133 60.474 1.00 6.72 88 TRP A O 1
ATOM 736 N N . GLU A 1 90 ? 20.890 22.514 62.058 1.00 7.47 89 GLU A N 1
ATOM 737 C CA A GLU A 1 90 ? 22.206 22.690 62.708 0.50 6.54 89 GLU A CA 1
ATOM 738 C CA B GLU A 1 90 ? 22.224 22.668 62.622 0.50 5.65 89 GLU A CA 1
ATOM 739 C C . GLU A 1 90 ? 22.723 21.356 63.237 1.00 6.13 89 GLU A C 1
ATOM 740 O O . GLU A 1 90 ? 23.921 21.129 63.293 1.00 6.97 89 GLU A O 1
ATOM 751 N N . GLN A 1 91 ? 21.797 20.503 63.690 1.00 5.60 90 GLN A N 1
ATOM 752 C CA . GLN A 1 91 ? 22.182 19.205 64.266 1.00 5.79 90 GLN A CA 1
ATOM 753 C C . GLN A 1 91 ? 22.642 18.255 63.165 1.00 5.05 90 GLN A C 1
ATOM 754 O O . GLN A 1 91 ? 23.645 17.580 63.317 1.00 6.73 90 GLN A O 1
ATOM 760 N N . ASP A 1 92 ? 21.912 18.226 62.055 1.00 5.27 91 ASP A N 1
ATOM 761 C CA . ASP A 1 92 ? 22.308 17.467 60.885 1.00 5.94 91 ASP A CA 1
ATOM 762 C C . ASP A 1 92 ? 23.729 17.859 60.482 1.00 5.39 91 ASP A C 1
ATOM 763 O O . ASP A 1 92 ? 24.596 16.995 60.215 1.00 5.82 91 ASP A O 1
ATOM 776 N N . ALA A 1 94 ? 26.076 19.442 62.199 1.00 4.68 93 ALA A N 1
ATOM 777 C CA . ALA A 1 94 ? 27.033 19.094 63.229 1.00 4.30 93 ALA A CA 1
ATOM 778 C C . ALA A 1 94 ? 27.410 17.635 63.172 1.00 4.89 93 ALA A C 1
ATOM 779 O O . ALA A 1 94 ? 28.582 17.289 63.376 1.00 5.46 93 ALA A O 1
ATOM 781 N N . ALA A 1 95 ? 26.444 16.763 62.884 1.00 4.95 94 ALA A N 1
ATOM 782 C CA . ALA A 1 95 ? 26.734 15.347 62.727 1.00 5.12 94 ALA A CA 1
ATOM 783 C C . ALA A 1 95 ? 27.676 15.095 61.534 1.00 4.98 94 ALA A C 1
ATOM 784 O O . ALA A 1 95 ? 28.577 14.266 61.601 1.00 5.76 94 ALA A O 1
ATOM 786 N N . ALA A 1 96 ? 27.422 15.781 60.431 1.00 4.57 95 ALA A N 1
ATOM 787 C CA . ALA A 1 96 ? 28.247 15.693 59.243 1.00 5.61 95 ALA A CA 1
ATOM 788 C C . ALA A 1 96 ? 29.650 16.184 59.557 1.00 4.80 95 ALA A C 1
ATOM 789 O O . ALA A 1 96 ? 30.635 15.567 59.152 1.00 5.48 95 ALA A O 1
ATOM 791 N N . ALA A 1 97 ? 29.736 17.313 60.273 1.00 4.79 96 ALA A N 1
ATOM 792 C CA . ALA A 1 97 ? 31.023 17.864 60.685 1.00 5.18 96 ALA A CA 1
ATOM 793 C C . ALA A 1 97 ? 31.818 16.867 61.531 1.00 3.97 96 ALA A C 1
ATOM 794 O O . ALA A 1 97 ? 33.026 16.624 61.294 1.00 5.49 96 ALA A O 1
ATOM 796 N N . GLU A 1 98 ? 31.150 16.261 62.498 1.00 5.41 97 GLU A N 1
ATOM 797 C CA . GLU A 1 98 ? 31.819 15.282 63.355 1.00 4.53 97 GLU A CA 1
ATOM 798 C C . GLU A 1 98 ? 32.303 14.090 62.545 1.00 4.23 97 GLU A C 1
ATOM 799 O O . GLU A 1 98 ? 33.410 13.579 62.799 1.00 6.64 97 GLU A O 1
ATOM 805 N N . ASN A 1 99 ? 31.524 13.645 61.561 1.00 4.93 98 ASN A N 1
ATOM 806 C CA . ASN A 1 99 ? 31.988 12.551 60.707 1.00 5.67 98 ASN A CA 1
ATOM 807 C C . ASN A 1 99 ? 33.243 12.943 59.929 1.00 6.08 98 ASN A C 1
ATOM 808 O O . ASN A 1 99 ? 34.130 12.125 59.748 1.00 6.60 98 ASN A O 1
ATOM 813 N N . ILE A 1 100 ? 33.291 14.166 59.413 1.00 5.31 99 ILE A N 1
ATOM 814 C CA . ILE A 1 100 ? 34.496 14.642 58.709 1.00 4.88 99 ILE A CA 1
ATOM 815 C C . ILE A 1 100 ? 35.690 14.598 59.653 1.00 4.77 99 ILE A C 1
ATOM 816 O O . ILE A 1 100 ? 36.762 14.140 59.271 1.00 5.82 99 ILE A O 1
ATOM 821 N N . LEU A 1 101 ? 35.522 15.116 60.864 1.00 5.01 100 LEU A N 1
ATOM 822 C CA . LEU A 1 101 ? 36.630 15.145 61.823 1.00 4.78 100 LEU A CA 1
ATOM 823 C C . LEU A 1 101 ? 37.158 13.759 62.148 1.00 4.81 100 LEU A C 1
ATOM 824 O O . LEU A 1 101 ? 38.376 13.545 62.270 1.00 6.46 100 LEU A O 1
ATOM 829 N N . LEU A 1 102 ? 36.237 12.823 62.344 1.00 5.02 101 LEU A N 1
ATOM 830 C CA . LEU A 1 102 ? 36.623 11.488 62.684 1.00 5.36 101 LEU A CA 1
ATOM 831 C C . LEU A 1 102 ? 37.327 10.823 61.500 1.00 4.73 101 LEU A C 1
ATOM 832 O O . LEU A 1 102 ? 38.329 10.104 61.664 1.00 6.42 101 LEU A O 1
ATOM 837 N N . GLU A 1 103 ? 36.765 10.977 60.299 1.00 4.62 102 GLU A N 1
ATOM 838 C CA . GLU A 1 103 ? 37.376 10.394 59.101 1.00 5.38 102 GLU A CA 1
ATOM 839 C C . GLU A 1 103 ? 38.776 11.011 58.887 1.00 6.06 102 GLU A C 1
ATOM 840 O O . GLU A 1 103 ? 39.709 10.307 58.502 1.00 7.05 102 GLU A O 1
ATOM 846 N N . ALA A 1 104 ? 38.929 12.311 59.142 1.00 6.36 103 ALA A N 1
ATOM 847 C CA . ALA A 1 104 ? 40.242 12.967 59.014 1.00 5.81 103 ALA A CA 1
ATOM 848 C C . ALA A 1 104 ? 41.252 12.264 59.925 1.00 5.73 103 ALA A C 1
ATOM 849 O O . ALA A 1 104 ? 42.337 11.860 59.480 1.00 7.55 103 ALA A O 1
ATOM 851 N N . ALA A 1 105 ? 40.866 12.029 61.175 1.00 6.03 104 ALA A N 1
ATOM 852 C CA . ALA A 1 105 ? 41.759 11.348 62.125 1.00 6.96 104 ALA A CA 1
ATOM 853 C C . ALA A 1 105 ? 42.077 9.926 61.620 1.00 7.17 104 ALA A C 1
ATOM 854 O O . ALA A 1 105 ? 43.242 9.447 61.700 1.00 9.69 104 ALA A O 1
ATOM 856 N N . TYR A 1 106 ? 41.071 9.252 61.084 1.00 7.37 105 TYR A N 1
ATOM 857 C CA . TYR A 1 106 ? 41.270 7.905 60.517 1.00 8.36 105 TYR A CA 1
ATOM 858 C C . TYR A 1 106 ? 42.316 7.895 59.404 1.00 7.89 105 TYR A C 1
ATOM 859 O O . TYR A 1 106 ? 43.126 6.945 59.260 1.00 10.40 105 TYR A O 1
ATOM 868 N N . LEU A 1 107 ? 42.318 8.967 58.635 1.00 7.90 106 LEU A N 1
ATOM 869 C CA . LEU A 1 107 ? 43.207 9.108 57.475 1.00 7.84 106 LEU A CA 1
ATOM 870 C C . LEU A 1 107 ? 44.545 9.777 57.868 1.00 8.34 106 LEU A C 1
ATOM 871 O O . LEU A 1 107 ? 45.321 10.173 56.974 1.00 9.59 106 LEU A O 1
ATOM 876 N N . ASP A 1 108 ? 44.830 9.885 59.166 1.00 8.78 107 ASP A N 1
ATOM 877 C CA . ASP A 1 108 ? 46.080 10.506 59.635 1.00 8.70 107 ASP A CA 1
ATOM 878 C C . ASP A 1 108 ? 46.205 11.966 59.269 1.00 7.75 107 ASP A C 1
ATOM 879 O O . ASP A 1 108 ? 47.292 12.531 59.174 1.00 9.50 107 ASP A O 1
ATOM 884 N N . LEU A 1 109 ? 45.067 12.622 59.080 1.00 6.97 108 LEU A N 1
ATOM 885 C CA . LEU A 1 109 ? 45.038 14.055 58.872 1.00 6.55 108 LEU A CA 1
ATOM 886 C C . LEU A 1 109 ? 44.696 14.773 60.167 1.00 7.57 108 LEU A C 1
ATOM 887 O O . LEU A 1 109 ? 44.154 14.172 61.099 1.00 8.49 108 LEU A O 1
ATOM 892 N N . GLY A 1 110 ? 45.000 16.070 60.202 1.00 7.12 109 GLY A N 1
ATOM 893 C CA . GLY A 1 110 ? 44.540 16.923 61.270 1.00 6.57 109 GLY A CA 1
ATOM 894 C C . GLY A 1 110 ? 43.467 17.840 60.761 1.00 6.35 109 GLY A C 1
ATOM 895 O O . GLY A 1 110 ? 43.493 18.269 59.615 1.00 8.81 109 GLY A O 1
ATOM 896 N N . ALA A 1 111 ? 42.516 18.130 61.625 1.00 4.71 110 ALA A N 1
ATOM 897 C CA . ALA A 1 111 ? 41.457 19.035 61.244 1.00 5.06 110 ALA A CA 1
ATOM 898 C C . ALA A 1 111 ? 40.940 19.770 62.472 1.00 5.97 110 ALA A C 1
ATOM 899 O O . ALA A 1 111 ? 41.116 19.309 63.599 1.00 6.33 110 ALA A O 1
ATOM 901 N N . VAL A 1 112 ? 40.252 20.894 62.227 1.00 5.40 111 VAL A N 1
ATOM 902 C CA . VAL A 1 112 ? 39.532 21.591 63.269 1.00 6.42 111 VAL A CA 1
ATOM 903 C C . VAL A 1 112 ? 38.262 22.182 62.688 1.00 5.77 111 VAL A C 1
ATOM 904 O O . VAL A 1 112 ? 38.237 22.727 61.579 1.00 5.96 111 VAL A O 1
ATOM 908 N N . TRP A 1 113 ? 37.215 22.104 63.501 1.00 5.42 112 TRP A N 1
ATOM 909 C CA . TRP A 1 113 ? 35.920 22.731 63.225 1.00 4.86 112 TRP A CA 1
ATOM 910 C C . TRP A 1 113 ? 36.000 24.194 63.603 1.00 4.87 112 TRP A C 1
ATOM 911 O O . TRP A 1 113 ? 36.295 24.536 64.769 1.00 6.20 112 TRP A O 1
ATOM 922 N N . LEU A 1 114 ? 35.710 25.055 62.626 1.00 6.43 113 LEU A N 1
ATOM 923 C CA . LEU A 1 114 ? 35.725 26.489 62.814 1.00 5.60 113 LEU A CA 1
ATOM 924 C C . LEU A 1 114 ? 34.284 26.998 62.758 1.00 7.09 113 LEU A C 1
ATOM 925 O O . LEU A 1 114 ? 33.659 27.022 61.701 1.00 6.93 113 LEU A O 1
ATOM 930 N N . GLY A 1 115 ? 33.743 27.318 63.925 1.00 6.59 114 GLY A N 1
ATOM 931 C CA . GLY A 1 115 ? 32.311 27.647 64.054 1.00 6.40 114 GLY A CA 1
ATOM 932 C C . GLY A 1 115 ? 31.943 28.868 63.251 1.00 6.03 114 GLY A C 1
ATOM 933 O O . GLY A 1 115 ? 32.715 29.807 63.154 1.00 6.73 114 GLY A O 1
ATOM 934 N N . ALA A 1 116 ? 30.736 28.861 62.711 1.00 6.64 115 ALA A N 1
ATOM 935 C CA . ALA A 1 116 ? 30.200 30.030 62.020 1.00 5.82 115 ALA A CA 1
ATOM 936 C C . ALA A 1 116 ? 28.777 30.285 62.518 1.00 7.39 115 ALA A C 1
ATOM 937 O O . ALA A 1 116 ? 28.548 31.230 63.302 1.00 8.09 115 ALA A O 1
ATOM 939 N N . GLN A 1 117 ? 27.829 29.457 62.071 1.00 6.06 116 GLN A N 1
ATOM 940 C CA . GLN A 1 117 ? 26.432 29.552 62.531 1.00 7.05 116 GLN A CA 1
ATOM 941 C C . GLN A 1 117 ? 26.400 29.407 64.056 1.00 6.98 116 GLN A C 1
ATOM 942 O O . GLN A 1 117 ? 27.081 28.550 64.608 1.00 7.41 116 GLN A O 1
ATOM 948 N N . PRO A 1 118 ? 25.600 30.226 64.748 1.00 6.81 117 PRO A N 1
ATOM 949 C CA . PRO A 1 118 ? 24.734 31.329 64.328 1.00 7.68 117 PRO A CA 1
ATOM 950 C C . PRO A 1 118 ? 25.293 32.741 64.510 1.00 10.12 117 PRO A C 1
ATOM 951 O O . PRO A 1 118 ? 24.504 33.707 64.607 1.00 12.96 117 PRO A O 1
ATOM 955 N N . ILE A 1 119 ? 26.603 32.888 64.535 1.00 8.77 118 ILE A N 1
ATOM 956 C CA A ILE A 1 119 ? 27.231 34.194 64.746 0.50 9.77 118 ILE A CA 1
ATOM 957 C CA B ILE A 1 119 ? 27.204 34.191 64.765 0.50 10.92 118 ILE A CA 1
ATOM 958 C C . ILE A 1 119 ? 27.053 35.031 63.487 1.00 9.63 118 ILE A C 1
ATOM 959 O O . ILE A 1 119 ? 27.600 34.718 62.435 1.00 10.63 118 ILE A O 1
ATOM 968 N N . GLU A 1 120 ? 26.290 36.113 63.598 1.00 12.31 119 GLU A N 1
ATOM 969 C CA . GLU A 1 120 ? 25.864 36.847 62.413 1.00 12.67 119 GLU A CA 1
ATOM 970 C C . GLU A 1 120 ? 27.029 37.344 61.567 1.00 10.26 119 GLU A C 1
ATOM 971 O O . GLU A 1 120 ? 27.013 37.253 60.336 1.00 12.38 119 GLU A O 1
ATOM 977 N N . GLU A 1 121 ? 28.062 37.858 62.210 1.00 12.92 120 GLU A N 1
ATOM 978 C CA . GLU A 1 121 ? 29.159 38.429 61.431 1.00 12.62 120 GLU A CA 1
ATOM 979 C C . GLU A 1 121 ? 29.905 37.353 60.657 1.00 11.37 120 GLU A C 1
ATOM 980 O O . GLU A 1 121 ? 30.340 37.575 59.527 1.00 12.03 120 GLU A O 1
ATOM 986 N N . ARG A 1 122 ? 30.021 36.171 61.256 1.00 9.91 121 ARG A N 1
ATOM 987 C CA . ARG A 1 122 ? 30.668 35.055 60.558 1.00 8.25 121 ARG A CA 1
ATOM 988 C C . ARG A 1 122 ? 29.844 34.554 59.370 1.00 9.85 121 ARG A C 1
ATOM 989 O O . ARG A 1 122 ? 30.390 34.298 58.285 1.00 9.07 121 ARG A O 1
ATOM 997 N N . VAL A 1 123 ? 28.541 34.377 59.593 1.00 9.94 122 VAL A N 1
ATOM 998 C CA A VAL A 1 123 ? 27.606 33.916 58.577 0.50 10.50 122 VAL A CA 1
ATOM 999 C CA B VAL A 1 123 ? 27.700 33.870 58.522 0.50 10.68 122 VAL A CA 1
ATOM 1000 C C . VAL A 1 123 ? 27.586 34.925 57.420 1.00 11.14 122 VAL A C 1
ATOM 1001 O O . VAL A 1 123 ? 27.646 34.575 56.262 1.00 10.42 122 VAL A O 1
ATOM 1008 N N . LYS A 1 124 ? 27.498 36.210 57.780 1.00 11.22 123 LYS A N 1
ATOM 1009 C CA . LYS A 1 124 ? 27.533 37.267 56.774 1.00 12.25 123 LYS A CA 1
ATOM 1010 C C . LYS A 1 124 ? 28.829 37.245 55.956 1.00 10.13 123 LYS A C 1
ATOM 1011 O O . LYS A 1 124 ? 28.807 37.345 54.722 1.00 10.51 123 LYS A O 1
ATOM 1017 N N . ASN A 1 125 ? 29.955 37.073 56.643 1.00 10.55 124 ASN A N 1
ATOM 1018 C CA . ASN A 1 125 ? 31.221 37.035 55.932 1.00 9.45 124 ASN A CA 1
ATOM 1019 C C . ASN A 1 125 ? 31.263 35.902 54.933 1.00 9.01 124 ASN A C 1
ATOM 1020 O O . ASN A 1 125 ? 31.741 36.083 53.824 1.00 10.16 124 ASN A O 1
ATOM 1025 N N . LEU A 1 126 ? 30.750 34.732 55.328 1.00 8.77 125 LEU A N 1
ATOM 1026 C CA . LEU A 1 126 ? 30.809 33.585 54.429 1.00 9.36 125 LEU A CA 1
ATOM 1027 C C . LEU A 1 126 ? 29.852 33.777 53.253 1.00 9.88 125 LEU A C 1
ATOM 1028 O O . LEU A 1 126 ? 30.179 33.447 52.117 1.00 9.24 125 LEU A O 1
ATOM 1033 N N . LYS A 1 127 ? 28.678 34.350 53.519 1.00 9.14 126 LYS A N 1
ATOM 1034 C CA A LYS A 1 127 ? 27.719 34.636 52.441 0.50 10.13 126 LYS A CA 1
ATOM 1035 C CA B LYS A 1 127 ? 27.731 34.613 52.429 0.50 10.10 126 LYS A CA 1
ATOM 1036 C C . LYS A 1 127 ? 28.342 35.576 51.409 1.00 9.46 126 LYS A C 1
ATOM 1037 O O . LYS A 1 127 ? 28.189 35.386 50.206 1.00 10.49 126 LYS A O 1
ATOM 1048 N N . GLU A 1 128 ? 29.036 36.592 51.897 1.00 9.34 127 GLU A N 1
ATOM 1049 C CA . GLU A 1 128 ? 29.637 37.583 51.016 1.00 11.75 127 GLU A CA 1
ATOM 1050 C C . GLU A 1 128 ? 30.809 37.014 50.269 1.00 11.74 127 GLU A C 1
ATOM 1051 O O . GLU A 1 128 ? 30.945 37.208 49.067 1.00 12.76 127 GLU A O 1
ATOM 1065 N N . PHE A 1 130 ? 31.453 34.011 49.334 1.00 9.34 129 PHE A N 1
ATOM 1066 C CA . PHE A 1 130 ? 31.078 33.035 48.328 1.00 10.31 129 PHE A CA 1
ATOM 1067 C C . PHE A 1 130 ? 29.829 33.421 47.526 1.00 8.67 129 PHE A C 1
ATOM 1068 O O . PHE A 1 130 ? 29.337 32.623 46.729 1.00 12.47 129 PHE A O 1
ATOM 1076 N N . ASN A 1 131 ? 29.382 34.663 47.668 1.00 9.71 130 ASN A N 1
ATOM 1077 C CA . ASN A 1 131 ? 28.238 35.151 46.904 1.00 10.46 130 ASN A CA 1
ATOM 1078 C C . ASN A 1 131 ? 27.057 34.185 46.992 1.00 10.93 130 ASN A C 1
ATOM 1079 O O . ASN A 1 131 ? 26.454 33.824 45.994 1.00 11.72 130 ASN A O 1
ATOM 1084 N N . LEU A 1 132 ? 26.753 33.751 48.215 1.00 10.25 131 LEU A N 1
ATOM 1085 C CA . LEU A 1 132 ? 25.746 32.723 48.418 1.00 10.34 131 LEU A CA 1
ATOM 1086 C C . LEU A 1 132 ? 24.344 33.230 48.191 1.00 10.88 131 LEU A C 1
ATOM 1087 O O . LEU A 1 132 ? 24.022 34.358 48.566 1.00 11.61 131 LEU A O 1
ATOM 1092 N N . LYS A 1 133 ? 23.520 32.386 47.576 1.00 10.16 132 LYS A N 1
ATOM 1093 C CA . LYS A 1 133 ? 22.096 32.667 47.445 1.00 10.12 132 LYS A CA 1
ATOM 1094 C C . LYS A 1 133 ? 21.440 32.656 48.821 1.00 10.11 132 LYS A C 1
ATOM 1095 O O . LYS A 1 133 ? 21.945 32.036 49.764 1.00 10.86 132 LYS A O 1
ATOM 1101 N N . SER A 1 134 ? 20.314 33.343 48.945 1.00 11.02 133 SER A N 1
ATOM 1102 C CA A SER A 1 134 ? 19.635 33.523 50.231 0.50 11.41 133 SER A CA 1
ATOM 1103 C CA B SER A 1 134 ? 19.646 33.523 50.237 0.50 11.39 133 SER A CA 1
ATOM 1104 C C . SER A 1 134 ? 19.326 32.220 50.963 1.00 11.56 133 SER A C 1
ATOM 1105 O O . SER A 1 134 ? 19.411 32.165 52.179 1.00 13.50 133 SER A O 1
ATOM 1110 N N . ASN A 1 135 ? 18.995 31.189 50.203 1.00 8.22 134 ASN A N 1
ATOM 1111 C CA . ASN A 1 135 ? 18.643 29.880 50.735 1.00 7.99 134 ASN A CA 1
ATOM 1112 C C . ASN A 1 135 ? 19.833 29.044 51.222 1.00 8.78 134 ASN A C 1
ATOM 1113 O O . ASN A 1 135 ? 19.638 28.015 51.883 1.00 8.90 134 ASN A O 1
ATOM 1118 N N . ILE A 1 136 ? 21.062 29.459 50.876 1.00 8.99 135 ILE A N 1
ATOM 1119 C CA . ILE A 1 136 ? 22.269 28.674 51.220 1.00 7.54 135 ILE A CA 1
ATOM 1120 C C . ILE A 1 136 ? 22.877 29.263 52.501 1.00 8.30 135 ILE A C 1
ATOM 1121 O O . ILE A 1 136 ? 23.367 30.400 52.526 1.00 9.60 135 ILE A O 1
ATOM 1126 N N . LYS A 1 137 ? 22.790 28.484 53.576 1.00 6.70 136 LYS A N 1
ATOM 1127 C CA A LYS A 1 137 ? 23.142 28.940 54.910 0.50 7.59 136 LYS A CA 1
ATOM 1128 C CA B LYS A 1 137 ? 23.140 28.935 54.904 0.50 7.18 136 LYS A CA 1
ATOM 1129 C C . LYS A 1 137 ? 24.509 28.397 55.318 1.00 6.62 136 LYS A C 1
ATOM 1130 O O . LYS A 1 137 ? 24.683 27.169 55.415 1.00 7.31 136 LYS A O 1
ATOM 1141 N N . PRO A 1 138 ? 25.476 29.297 55.582 1.00 7.35 137 PRO A N 1
ATOM 1142 C CA . PRO A 1 138 ? 26.736 28.822 56.091 1.00 7.42 137 PRO A CA 1
ATOM 1143 C C . PRO A 1 138 ? 26.607 28.138 57.448 1.00 6.71 137 PRO A C 1
ATOM 1144 O O . PRO A 1 138 ? 25.895 28.619 58.302 1.00 9.22 137 PRO A O 1
ATOM 1148 N N . PHE A 1 139 ? 27.344 27.048 57.642 1.00 6.31 138 PHE A N 1
ATOM 1149 C CA . PHE A 1 139 ? 27.334 26.355 58.924 1.00 7.00 138 PHE A CA 1
ATOM 1150 C C . PHE A 1 139 ? 28.685 26.483 59.667 1.00 5.53 138 PHE A C 1
ATOM 1151 O O . PHE A 1 139 ? 28.733 26.917 60.789 1.00 6.31 138 PHE A O 1
ATOM 1159 N N . CYS A 1 140 ? 29.760 26.009 59.036 1.00 6.56 139 CYS A N 1
ATOM 1160 C CA . CYS A 1 140 ? 31.085 26.071 59.606 1.00 5.91 139 CYS A CA 1
ATOM 1161 C C . CYS A 1 140 ? 32.101 25.919 58.475 1.00 6.36 139 CYS A C 1
ATOM 1162 O O . CYS A 1 140 ? 31.758 25.632 57.338 1.00 6.53 139 CYS A O 1
ATOM 1165 N N . VAL A 1 141 ? 33.370 26.082 58.842 1.00 5.74 140 VAL A N 1
ATOM 1166 C CA . VAL A 1 141 ? 34.489 25.731 57.985 1.00 6.23 140 VAL A CA 1
ATOM 1167 C C . VAL A 1 141 ? 35.336 24.709 58.722 1.00 5.71 140 VAL A C 1
ATOM 1168 O O . VAL A 1 141 ? 35.548 24.858 59.921 1.00 7.80 140 VAL A O 1
ATOM 1172 N N . ILE A 1 142 ? 35.803 23.689 58.009 1.00 5.90 141 ILE A N 1
ATOM 1173 C CA . ILE A 1 142 ? 36.754 22.718 58.563 1.00 6.75 141 ILE A CA 1
ATOM 1174 C C . ILE A 1 142 ? 38.067 22.902 57.824 1.00 6.35 141 ILE A C 1
ATOM 1175 O O . ILE A 1 142 ? 38.125 22.789 56.606 1.00 7.38 141 ILE A O 1
ATOM 1180 N N . SER A 1 143 ? 39.092 23.249 58.595 1.00 5.97 142 SER A N 1
ATOM 1181 C CA A SER A 1 143 ? 40.440 23.311 58.005 0.50 6.01 142 SER A CA 1
ATOM 1182 C CA B SER A 1 143 ? 40.464 23.362 58.167 0.50 7.56 142 SER A CA 1
ATOM 1183 C C . SER A 1 143 ? 41.092 21.967 58.239 1.00 6.59 142 SER A C 1
ATOM 1184 O O . SER A 1 143 ? 40.932 21.335 59.288 1.00 7.34 142 SER A O 1
ATOM 1189 N N . V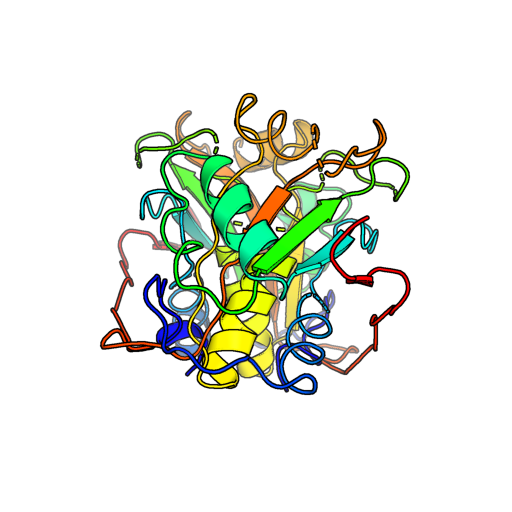AL A 1 144 ? 41.829 21.533 57.211 1.00 6.09 143 VAL A N 1
ATOM 1190 C CA . VAL A 1 144 ? 42.383 20.174 57.160 1.00 6.71 143 VAL A CA 1
ATOM 1191 C C . VAL A 1 144 ? 43.780 20.204 56.554 1.00 6.74 143 VAL A C 1
ATOM 1192 O O . VAL A 1 144 ? 44.031 20.954 55.624 1.00 7.79 143 VAL A O 1
ATOM 1196 N N . GLY A 1 145 ? 44.660 19.370 57.098 1.00 6.08 144 GLY A N 1
ATOM 1197 C CA . GLY A 1 145 ? 45.997 19.168 56.547 1.00 7.26 144 GLY A CA 1
ATOM 1198 C C . GLY A 1 145 ? 46.695 18.021 57.228 1.00 6.70 144 GLY A C 1
ATOM 1199 O O . GLY A 1 145 ? 46.176 17.399 58.134 1.00 8.90 144 GLY A O 1
ATOM 1200 N N . TYR A 1 146 ? 47.917 17.752 56.807 1.00 6.19 145 TYR A N 1
ATOM 1201 C CA . TYR A 1 146 ? 48.764 16.853 57.550 1.00 6.62 145 TYR A CA 1
ATOM 1202 C C . TYR A 1 146 ? 49.278 17.592 58.783 1.00 6.55 145 TYR A C 1
ATOM 1203 O O . TYR A 1 146 ? 49.720 18.730 58.672 1.00 7.96 145 TYR A O 1
ATOM 1212 N N . PRO A 1 147 ? 49.150 16.978 59.963 1.00 7.04 146 PRO A N 1
ATOM 1213 C CA . PRO A 1 147 ? 49.500 17.715 61.173 1.00 8.33 146 PRO A CA 1
ATOM 1214 C C . PRO A 1 147 ? 50.970 18.058 61.330 1.00 8.90 146 PRO A C 1
ATOM 1215 O O . PRO A 1 147 ? 51.845 17.257 60.988 1.00 10.77 146 PRO A O 1
ATOM 1219 N N . GLU A 1 148 ? 51.203 19.264 61.823 1.00 7.79 147 GLU A N 1
ATOM 1220 C CA A GLU A 1 148 ? 52.543 19.725 62.207 0.50 8.50 147 GLU A CA 1
ATOM 1221 C CA B GLU A 1 148 ? 52.550 19.700 62.216 0.50 8.70 147 GLU A CA 1
ATOM 1222 C C . GLU A 1 148 ? 52.617 19.789 63.727 1.00 8.72 147 GLU A C 1
ATOM 1223 O O . GLU A 1 148 ? 51.918 20.601 64.335 1.00 8.31 147 GLU A O 1
ATOM 1234 N N . ASN A 1 149 ? 53.458 18.926 64.294 1.00 8.04 148 ASN A N 1
ATOM 1235 C CA . ASN A 1 149 ? 53.775 18.823 65.748 1.00 9.45 148 ASN A CA 1
ATOM 1236 C C . ASN A 1 149 ? 52.643 18.285 66.612 1.00 8.91 148 ASN A C 1
ATOM 1237 O O . ASN A 1 149 ? 52.846 17.370 67.409 1.00 11.14 148 ASN A O 1
ATOM 1242 N N . SER A 1 150 ? 51.459 18.847 66.435 1.00 9.32 149 SER A N 1
ATOM 1243 C CA A SER A 1 150 ? 50.238 18.377 67.060 0.50 8.36 149 SER A CA 1
ATOM 1244 C CA B SER A 1 150 ? 50.307 18.337 67.139 0.50 9.42 149 SER A CA 1
ATOM 1245 C C . SER A 1 150 ? 49.889 16.957 66.601 1.00 9.11 149 SER A C 1
ATOM 1246 O O . SER A 1 150 ? 50.211 16.573 65.482 1.00 10.67 149 SER A O 1
ATOM 1251 N N . GLU A 1 151 ? 49.205 16.195 67.458 1.00 8.19 150 GLU A N 1
ATOM 1252 C CA . GLU A 1 151 ? 48.857 14.813 67.174 1.00 9.41 150 GLU A CA 1
ATOM 1253 C C . GLU A 1 151 ? 47.383 14.545 67.456 1.00 7.40 150 GLU A C 1
ATOM 1254 O O . GLU A 1 151 ? 46.765 15.175 68.331 1.00 8.27 150 GLU A O 1
ATOM 1260 N N . ASN A 1 152 ? 46.861 13.551 66.755 1.00 7.38 151 ASN A N 1
ATOM 1261 C CA . ASN A 1 152 ? 45.599 12.920 67.129 1.00 7.39 151 ASN A CA 1
ATOM 1262 C C . ASN A 1 152 ? 45.912 11.884 68.206 1.00 8.16 151 ASN A C 1
ATOM 1263 O O . ASN A 1 152 ? 46.199 10.727 67.915 1.00 12.16 151 ASN A O 1
ATOM 1268 N N . LYS A 1 153 ? 45.868 12.344 69.448 1.00 8.29 152 LYS A N 1
ATOM 1269 C CA . LYS A 1 153 ? 46.215 11.552 70.598 1.00 10.71 152 LYS A CA 1
ATOM 1270 C C . LYS A 1 153 ? 45.092 11.692 71.629 1.00 9.17 152 LYS A C 1
ATOM 1271 O O . LYS A 1 153 ? 44.346 12.684 71.638 1.00 11.13 152 LYS A O 1
ATOM 1275 N N . PHE A 1 154 ? 44.982 10.699 72.502 1.00 9.03 153 PHE A N 1
ATOM 1276 C CA . PHE A 1 154 ? 43.899 10.628 73.471 1.00 10.03 153 PHE A CA 1
ATOM 1277 C C . PHE A 1 154 ? 44.125 11.612 74.608 1.00 9.87 153 PHE A C 1
ATOM 1278 O O . PHE A 1 154 ? 45.147 11.562 75.287 1.00 12.59 153 PHE A O 1
ATOM 1286 N N . ILE A 1 155 ? 43.152 12.510 74.792 1.00 8.95 154 ILE A N 1
ATOM 1287 C CA . ILE A 1 155 ? 42.959 13.285 76.004 1.00 9.12 154 ILE A CA 1
ATOM 1288 C C . ILE A 1 155 ? 41.680 12.712 76.632 1.00 9.37 154 ILE A C 1
ATOM 1289 O O . ILE A 1 155 ? 40.617 12.761 76.014 1.00 9.42 154 ILE A O 1
ATOM 1294 N N . ASP A 1 156 ? 41.773 12.182 77.838 1.00 8.50 155 ASP A N 1
ATOM 1295 C CA . ASP A 1 156 ? 40.624 11.516 78.468 1.00 9.57 155 ASP A CA 1
ATOM 1296 C C . ASP A 1 156 ? 39.709 12.553 79.102 1.00 10.14 155 ASP A C 1
ATOM 1297 O O . ASP A 1 156 ? 40.029 13.129 80.132 1.00 12.45 155 ASP A O 1
ATOM 1302 N N . ARG A 1 157 ? 38.553 12.771 78.472 1.00 9.00 156 ARG A N 1
ATOM 1303 C CA . ARG A 1 157 ? 37.624 13.805 78.874 1.00 8.07 156 ARG A CA 1
ATOM 1304 C C . ARG A 1 157 ? 36.476 13.210 79.727 1.00 7.35 156 ARG A C 1
ATOM 1305 O O . ARG A 1 157 ? 35.548 13.916 80.132 1.00 10.17 156 ARG A O 1
ATOM 1313 N N . PHE A 1 158 ? 36.526 11.915 80.029 1.00 7.93 157 PHE A N 1
ATOM 1314 C CA . PHE A 1 158 ? 35.440 11.292 80.763 1.00 9.89 157 PHE A CA 1
ATOM 1315 C C . PHE A 1 158 ? 35.256 11.897 82.147 1.00 11.50 157 PHE A C 1
ATOM 1316 O O . PHE A 1 158 ? 36.224 12.127 82.857 1.00 12.93 157 PHE A O 1
ATOM 1324 N N . ASP A 1 159 ? 34.001 12.108 82.511 1.00 9.91 158 ASP A N 1
ATOM 1325 C CA . ASP A 1 159 ? 33.649 12.614 83.823 1.00 11.09 158 ASP A CA 1
ATOM 1326 C C . ASP A 1 159 ? 32.385 11.881 84.270 1.00 10.79 158 ASP A C 1
ATOM 1327 O O . ASP A 1 159 ? 31.302 12.134 83.755 1.00 10.94 158 ASP A O 1
ATOM 1332 N N . ALA A 1 160 ? 32.532 10.959 85.212 1.00 11.19 159 ALA A N 1
ATOM 1333 C CA . ALA A 1 160 ? 31.405 10.180 85.726 1.00 11.56 159 ALA A CA 1
ATOM 1334 C C . ALA A 1 160 ? 30.340 11.064 86.371 1.00 11.50 159 ALA A C 1
ATOM 1335 O O . ALA A 1 160 ? 29.196 10.656 86.475 1.00 12.61 159 ALA A O 1
ATOM 1337 N N . LYS A 1 161 ? 30.683 12.290 86.771 1.00 11.33 160 LYS A N 1
ATOM 1338 C CA A LYS A 1 161 ? 29.685 13.209 87.365 0.50 11.80 160 LYS A CA 1
ATOM 1339 C CA B LYS A 1 161 ? 29.657 13.157 87.376 0.50 12.56 160 LYS A CA 1
ATOM 1340 C C . LYS A 1 161 ? 28.613 13.617 86.359 1.00 10.77 160 LYS A C 1
ATOM 1341 O O . LYS A 1 161 ? 27.560 14.133 86.742 1.00 12.24 160 LYS A O 1
ATOM 1352 N N . ARG A 1 162 ? 28.884 13.423 85.068 1.00 10.21 161 ARG A N 1
ATOM 1353 C CA . ARG A 1 162 ? 27.922 13.753 84.029 1.00 7.97 161 ARG A CA 1
ATOM 1354 C C . ARG A 1 162 ? 26.896 12.652 83.822 1.00 8.14 161 ARG A C 1
ATOM 1355 O O . ARG A 1 162 ? 26.004 12.791 82.980 1.00 8.42 161 ARG A O 1
ATOM 1363 N N . ILE A 1 163 ? 27.027 11.539 84.548 1.00 9.12 162 ILE A N 1
ATOM 1364 C CA . ILE A 1 163 ? 26.134 10.372 84.368 1.00 9.60 162 ILE A CA 1
ATOM 1365 C C . ILE A 1 163 ? 25.109 10.317 85.498 1.00 9.81 162 ILE A C 1
ATOM 1366 O O . ILE A 1 163 ? 25.478 10.267 86.653 1.00 11.91 162 ILE A O 1
ATOM 1371 N N . HIS A 1 164 ? 23.830 10.327 85.122 1.00 8.37 163 HIS A N 1
ATOM 1372 C CA . HIS A 1 164 ? 22.720 10.305 86.043 1.00 9.05 163 HIS A CA 1
ATOM 1373 C C . HIS A 1 164 ? 21.952 9.014 85.785 1.00 8.59 163 HIS A C 1
ATOM 1374 O O . HIS A 1 164 ? 21.539 8.737 84.646 1.00 9.65 163 HIS A O 1
ATOM 1381 N N . ILE A 1 165 ? 21.801 8.198 86.832 1.00 10.62 164 ILE A N 1
ATOM 1382 C CA . ILE A 1 165 ? 21.178 6.882 86.709 1.00 11.26 164 ILE A CA 1
ATOM 1383 C C . ILE A 1 165 ? 19.665 6.956 86.972 1.00 11.46 164 ILE A C 1
ATOM 1384 O O . ILE A 1 165 ? 19.219 7.238 88.118 1.00 12.55 164 ILE A O 1
ATOM 1389 N N . GLU A 1 166 ? 18.903 6.738 85.892 1.00 12.07 165 GLU A N 1
ATOM 1390 C CA . GLU A 1 166 ? 17.436 6.646 85.863 1.00 13.51 165 GLU A CA 1
ATOM 1391 C C . GLU A 1 166 ? 16.697 7.969 86.043 1.00 13.51 165 GLU A C 1
ATOM 1392 O O . GLU A 1 166 ? 15.634 8.184 85.449 1.00 17.97 165 GLU A O 1
ATOM 1398 N N . LYS A 1 167 ? 17.259 8.843 86.858 1.00 13.64 166 LYS A N 1
ATOM 1399 C CA . LYS A 1 167 ? 16.687 10.141 87.170 1.00 12.80 166 LYS A CA 1
ATOM 1400 C C . LYS A 1 167 ? 17.850 11.114 87.206 1.00 11.44 166 LYS A C 1
ATOM 1401 O O . LYS A 1 167 ? 19.003 10.712 87.340 1.00 11.29 166 LYS A O 1
ATOM 1407 N N . TYR A 1 168 ? 17.562 12.392 87.037 1.00 12.01 167 TYR A N 1
ATOM 1408 C CA . TYR A 1 168 ? 18.607 13.388 87.142 1.00 12.55 167 TYR A CA 1
ATOM 1409 C C . TYR A 1 168 ? 19.170 13.459 88.573 1.00 13.75 167 TYR A C 1
ATOM 1410 O O . TYR A 1 168 ? 20.368 13.657 88.789 1.00 13.84 167 TYR A O 1
ATOM 1425 N N . ASP B 1 3 ? 34.595 0.315 59.390 1.00 21.16 2 ASP B N 1
ATOM 1426 C CA . ASP B 1 3 ? 33.644 0.799 58.397 1.00 15.34 2 ASP B CA 1
ATOM 1427 C C . ASP B 1 3 ? 32.421 1.389 59.080 1.00 11.14 2 ASP B C 1
ATOM 1428 O O . ASP B 1 3 ? 31.321 1.434 58.521 1.00 11.64 2 ASP B O 1
ATOM 1430 N N . ILE B 1 4 ? 32.627 1.870 60.291 1.00 9.51 3 ILE B N 1
ATOM 1431 C CA . ILE B 1 4 ? 31.537 2.293 61.133 1.00 10.67 3 ILE B CA 1
ATOM 1432 C C . ILE B 1 4 ? 30.836 3.540 60.613 1.00 8.86 3 ILE B C 1
ATOM 1433 O O . ILE B 1 4 ? 29.622 3.632 60.716 1.00 8.82 3 ILE B O 1
ATOM 1438 N N . ILE B 1 5 ? 31.564 4.519 60.062 1.00 7.97 4 ILE B N 1
ATOM 1439 C CA . ILE B 1 5 ? 30.890 5.690 59.509 1.00 7.30 4 ILE B CA 1
ATOM 1440 C C . ILE B 1 5 ? 29.947 5.281 58.375 1.00 7.90 4 ILE B C 1
ATOM 1441 O O . ILE B 1 5 ? 28.834 5.779 58.303 1.00 7.08 4 ILE B O 1
ATOM 1446 N N . ASN B 1 6 ? 30.369 4.361 57.498 1.00 6.79 5 ASN B N 1
ATOM 1447 C CA . ASN B 1 6 ? 29.510 3.908 56.413 1.00 6.66 5 ASN B CA 1
ATOM 1448 C C . ASN B 1 6 ? 28.333 3.052 56.872 1.00 6.75 5 ASN B C 1
ATOM 1449 O O . ASN B 1 6 ? 27.263 3.063 56.233 1.00 9.15 5 ASN B O 1
ATOM 1454 N N . ASN B 1 7 ? 28.544 2.254 57.919 1.00 7.13 6 ASN B N 1
ATOM 1455 C CA A ASN B 1 7 ? 27.562 1.239 58.293 0.50 7.00 6 ASN B CA 1
ATOM 1456 C CA B ASN B 1 7 ? 27.563 1.235 58.312 0.50 6.81 6 ASN B CA 1
ATOM 1457 C C . ASN B 1 7 ? 26.576 1.665 59.375 1.00 6.86 6 ASN B C 1
ATOM 1458 O O . ASN B 1 7 ? 25.568 1.013 59.565 1.00 7.18 6 ASN B O 1
ATOM 1467 N N . ARG B 1 8 ? 26.873 2.748 60.094 1.00 6.90 7 ARG B N 1
ATOM 1468 C CA . ARG B 1 8 ? 25.952 3.218 61.126 1.00 6.02 7 ARG B CA 1
ATOM 1469 C C . ARG B 1 8 ? 24.578 3.518 60.512 1.00 6.13 7 ARG B C 1
ATOM 1470 O O . ARG B 1 8 ? 24.479 4.334 59.583 1.00 6.55 7 ARG B O 1
ATOM 1478 N N . ARG B 1 9 ? 23.535 2.896 61.073 1.00 6.52 8 ARG B N 1
ATOM 1479 C CA . ARG B 1 9 ? 22.170 3.135 60.612 1.00 6.11 8 ARG B CA 1
ATOM 1480 C C . ARG B 1 9 ? 21.276 3.487 61.795 1.00 6.19 8 ARG B C 1
ATOM 1481 O O . ARG B 1 9 ? 21.540 3.103 62.937 1.00 7.00 8 ARG B O 1
ATOM 1489 N N . SER B 1 10 ? 20.160 4.157 61.520 1.00 5.67 9 SER B N 1
ATOM 1490 C CA . SER B 1 10 ? 19.128 4.307 62.533 1.00 6.35 9 SER B CA 1
ATOM 1491 C C . SER B 1 10 ? 18.369 2.986 62.683 1.00 6.23 9 SER B C 1
ATOM 1492 O O . SER B 1 10 ? 17.685 2.536 61.760 1.00 8.94 9 SER B O 1
ATOM 1495 N N . ILE B 1 11 ? 18.508 2.376 63.852 1.00 5.25 10 ILE B N 1
ATOM 1496 C CA . ILE B 1 11 ? 17.880 1.115 64.183 1.00 6.26 10 ILE B CA 1
ATOM 1497 C C . ILE B 1 11 ? 16.844 1.375 65.255 1.00 6.66 10 ILE B C 1
ATOM 1498 O O . ILE B 1 11 ? 17.157 1.967 66.292 1.00 7.55 10 ILE B O 1
ATOM 1503 N N . ARG B 1 12 ? 15.595 0.981 64.957 1.00 7.35 11 ARG B N 1
ATOM 1504 C CA . ARG B 1 12 ? 14.405 1.403 65.695 1.00 8.30 11 ARG B CA 1
ATOM 1505 C C . ARG B 1 12 ? 13.633 0.288 66.366 1.00 6.66 11 ARG B C 1
ATOM 1506 O O . ARG B 1 12 ? 12.584 0.536 66.950 1.00 10.05 11 ARG B O 1
ATOM 1514 N N . ASN B 1 13 ? 14.221 -0.917 66.369 1.00 8.17 12 ASN B N 1
ATOM 1515 C CA A ASN B 1 13 ? 13.563 -2.091 66.914 0.50 8.98 12 ASN B CA 1
ATOM 1516 C CA B ASN B 1 13 ? 13.571 -2.107 66.931 0.50 9.54 12 ASN B CA 1
ATOM 1517 C C . ASN B 1 13 ? 14.667 -2.976 67.479 1.00 9.25 12 ASN B C 1
ATOM 1518 O O . ASN B 1 13 ? 15.667 -3.177 66.816 1.00 9.70 12 ASN B O 1
ATOM 1527 N N . TYR B 1 14 ? 14.468 -3.488 68.692 1.00 9.07 13 TYR B N 1
ATOM 1528 C CA . TYR B 1 14 ? 15.518 -4.158 69.441 1.00 9.16 13 TYR B CA 1
ATOM 1529 C C . TYR B 1 14 ? 15.062 -5.461 70.050 1.00 10.55 13 TYR B C 1
ATOM 1530 O O . TYR B 1 14 ? 13.871 -5.671 70.371 1.00 10.79 13 TYR B O 1
ATOM 1539 N N . LYS B 1 15 ? 16.046 -6.319 70.233 1.00 9.44 14 LYS B N 1
ATOM 1540 C CA A LYS B 1 15 ? 15.928 -7.522 71.056 0.50 9.25 14 LYS B CA 1
ATOM 1541 C CA B LYS B 1 15 ? 15.837 -7.513 71.035 0.50 10.29 14 LYS B CA 1
ATOM 1542 C C . LYS B 1 15 ? 15.714 -7.159 72.523 1.00 10.10 14 LYS B C 1
ATOM 1543 O O . LYS B 1 15 ? 15.955 -6.032 72.934 1.00 11.60 14 LYS B O 1
ATOM 1554 N N . GLY B 1 16 ? 15.311 -8.136 73.328 1.00 9.49 15 GLY B N 1
ATOM 1555 C CA . GLY B 1 16 ? 15.150 -7.881 74.762 1.00 11.36 15 GLY B CA 1
ATOM 1556 C C . GLY B 1 16 ? 16.457 -7.842 75.547 1.00 9.88 15 GLY B C 1
ATOM 1557 O O . GLY B 1 16 ? 16.488 -7.336 76.654 1.00 12.43 15 GLY B O 1
ATOM 1558 N N . LYS B 1 17 ? 17.524 -8.390 74.966 1.00 10.48 16 LYS B N 1
ATOM 1559 C CA A LYS B 1 17 ? 18.816 -8.500 75.609 0.50 10.02 16 LYS B CA 1
ATOM 1560 C CA B LYS B 1 17 ? 18.776 -8.508 75.675 0.50 11.24 16 LYS B CA 1
ATOM 1561 C C . LYS B 1 17 ? 19.277 -7.155 76.169 1.00 10.08 16 LYS B C 1
ATOM 1562 O O . LYS B 1 17 ? 19.273 -6.156 75.458 1.00 9.37 16 LYS B O 1
ATOM 1573 N N . LYS B 1 18 ? 19.709 -7.144 77.414 1.00 10.14 17 LYS B N 1
ATOM 1574 C CA . LYS B 1 18 ? 20.244 -5.938 78.014 1.00 10.88 17 LYS B CA 1
ATOM 1575 C C . LYS B 1 18 ? 21.584 -5.550 77.391 1.00 9.91 17 LYS B C 1
ATOM 1576 O O . LYS B 1 18 ? 22.362 -6.396 76.958 1.00 11.54 17 LYS B O 1
ATOM 1582 N N . VAL B 1 19 ? 21.856 -4.250 77.362 1.00 9.76 18 VAL B N 1
ATOM 1583 C CA . VAL B 1 19 ? 23.146 -3.762 76.904 1.00 8.54 18 VAL B CA 1
ATOM 1584 C C . VAL B 1 19 ? 24.099 -3.886 78.086 1.00 9.50 18 VAL B C 1
ATOM 1585 O O . VAL B 1 19 ? 23.822 -3.383 79.179 1.00 11.15 18 VAL B O 1
ATOM 1589 N N . GLU B 1 20 ? 25.208 -4.577 77.854 1.00 10.66 19 GLU B N 1
ATOM 1590 C CA . GLU B 1 20 ? 26.181 -4.846 78.906 1.00 11.65 19 GLU B CA 1
ATOM 1591 C C . GLU B 1 20 ? 26.674 -3.538 79.518 1.00 11.50 19 GLU B C 1
ATOM 1592 O O . GLU B 1 20 ? 26.888 -2.545 78.801 1.00 9.73 19 GLU B O 1
ATOM 1598 N N . LYS B 1 21 ? 26.892 -3.563 80.833 1.00 10.75 20 LYS B N 1
ATOM 1599 C CA . LYS B 1 21 ? 27.377 -2.394 81.558 1.00 9.71 20 LYS B CA 1
ATOM 1600 C C . LYS B 1 21 ? 28.619 -1.810 80.904 1.00 10.69 20 LYS B C 1
ATOM 1601 O O . LYS B 1 21 ? 28.739 -0.600 80.816 1.00 11.36 20 LYS B O 1
ATOM 1607 N N . GLU B 1 22 ? 29.539 -2.659 80.445 1.00 10.31 21 GLU B N 1
ATOM 1608 C CA . GLU B 1 22 ? 30.765 -2.159 79.842 1.00 11.15 21 GLU B CA 1
ATOM 1609 C C . GLU B 1 22 ? 30.508 -1.380 78.550 1.00 9.82 21 GLU B C 1
ATOM 1610 O O . GLU B 1 22 ? 31.201 -0.420 78.255 1.00 9.83 21 GLU B O 1
ATOM 1613 N N . LYS B 1 23 ? 29.499 -1.798 77.798 1.00 9.58 22 LYS B N 1
ATOM 1614 C CA . LYS B 1 23 ? 29.139 -1.111 76.566 1.00 7.61 22 LYS B CA 1
ATOM 1615 C C . LYS B 1 23 ? 28.457 0.219 76.865 1.00 7.00 22 LYS B C 1
ATOM 1616 O O . LYS B 1 23 ? 28.715 1.209 76.187 1.00 8.20 22 LYS B O 1
ATOM 1622 N N . ILE B 1 24 ? 27.622 0.237 77.905 1.00 7.40 23 ILE B N 1
ATOM 1623 C CA . ILE B 1 24 ? 27.002 1.497 78.316 1.00 7.10 23 ILE B CA 1
ATOM 1624 C C . ILE B 1 24 ? 28.098 2.518 78.613 1.00 7.01 23 ILE B C 1
ATOM 1625 O O . ILE B 1 24 ? 28.024 3.658 78.164 1.00 9.27 23 ILE B O 1
ATOM 1630 N N . GLU B 1 25 ? 29.095 2.111 79.391 1.00 8.20 24 GLU B N 1
ATOM 1631 C CA . GLU B 1 25 ? 30.174 3.028 79.738 1.00 8.92 24 GLU B CA 1
ATOM 1632 C C . GLU B 1 25 ? 30.915 3.536 78.500 1.00 7.70 24 GLU B C 1
ATOM 1633 O O . GLU B 1 25 ? 31.265 4.718 78.403 1.00 8.37 24 GLU B O 1
ATOM 1639 N N . LYS B 1 26 ? 31.204 2.639 77.571 1.00 7.93 25 LYS B N 1
ATOM 1640 C CA A LYS B 1 26 ? 31.869 3.018 76.336 0.50 7.57 25 LYS B CA 1
ATOM 1641 C CA B LYS B 1 26 ? 31.882 3.031 76.337 0.50 7.53 25 LYS B CA 1
ATOM 1642 C C . LYS B 1 26 ? 31.062 4.036 75.523 1.00 7.54 25 LYS B C 1
ATOM 1643 O O . LYS B 1 26 ? 31.636 4.934 74.918 1.00 7.64 25 LYS B O 1
ATOM 1654 N N . LEU B 1 27 ? 29.739 3.877 75.483 1.00 7.52 26 LEU B N 1
ATOM 1655 C CA . LEU B 1 27 ? 28.913 4.873 74.774 1.00 6.36 26 LEU B CA 1
ATOM 1656 C C . LEU B 1 27 ? 29.069 6.270 75.383 1.00 6.07 26 LEU B C 1
ATOM 1657 O O . LEU B 1 27 ? 29.149 7.274 74.665 1.00 6.80 26 LEU B O 1
ATOM 1662 N N . LEU B 1 28 ? 29.088 6.331 76.711 1.00 6.98 27 LEU B N 1
ATOM 1663 C CA . LEU B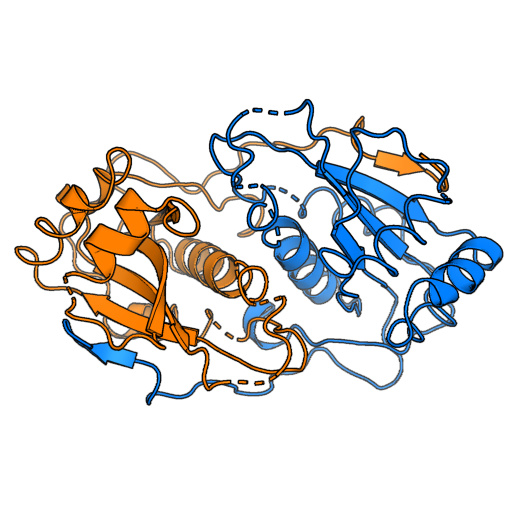 1 28 ? 29.187 7.587 77.420 1.00 7.54 27 LEU B CA 1
ATOM 1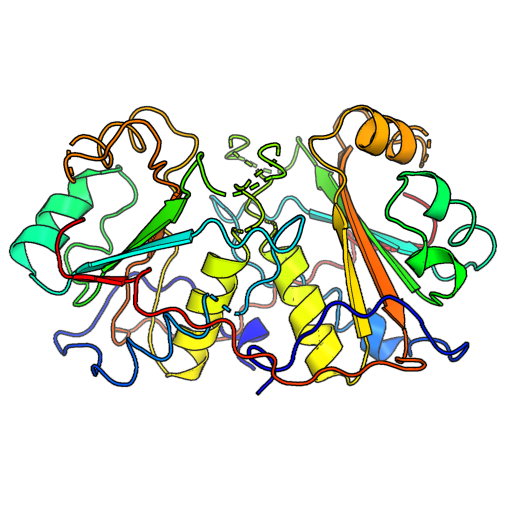664 C C . LEU B 1 28 ? 30.580 8.185 77.298 1.00 6.76 27 LEU B C 1
ATOM 1665 O O . LEU B 1 28 ? 30.720 9.398 77.168 1.00 7.39 27 LEU B O 1
ATOM 1670 N N . ARG B 1 29 ? 31.606 7.328 77.326 1.00 6.61 28 ARG B N 1
ATOM 1671 C CA . ARG B 1 29 ? 32.945 7.779 77.056 1.00 7.68 28 ARG B CA 1
ATOM 1672 C C . ARG B 1 29 ? 33.047 8.386 75.655 1.00 6.66 28 ARG B C 1
ATOM 1673 O O . ARG B 1 29 ? 33.688 9.427 75.466 1.00 7.33 28 ARG B O 1
AT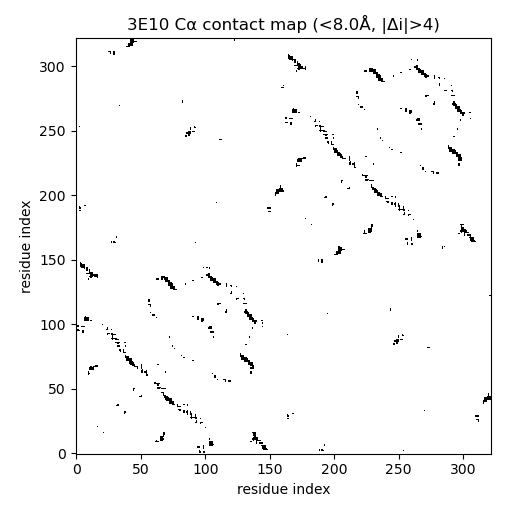OM 1681 N N . ALA B 1 30 ? 32.440 7.735 74.671 1.00 5.95 29 ALA B N 1
ATOM 1682 C CA . ALA B 1 30 ? 32.499 8.237 73.287 1.00 6.51 29 ALA B CA 1
ATOM 1683 C C . ALA B 1 30 ? 31.846 9.618 73.200 1.00 4.85 29 ALA B C 1
ATOM 1684 O O . ALA B 1 30 ? 32.408 10.537 72.584 1.00 5.82 29 ALA B O 1
ATOM 1686 N N . ALA B 1 31 ? 30.689 9.783 73.832 1.00 6.65 30 ALA B N 1
ATOM 1687 C CA . ALA B 1 31 ? 29.997 11.069 73.857 1.00 6.47 30 ALA B CA 1
ATOM 1688 C C . ALA B 1 31 ? 30.902 12.182 74.377 1.00 5.71 30 ALA B C 1
ATOM 1689 O O . ALA B 1 31 ? 30.993 13.276 73.804 1.00 6.70 30 ALA B O 1
ATOM 1699 N N . GLN B 1 33 ? 34.090 12.478 74.452 1.00 6.11 32 GLN B N 1
ATOM 1700 C CA . GLN B 1 33 ? 35.221 12.821 73.600 1.00 5.70 32 GLN B CA 1
ATOM 1701 C C . GLN B 1 33 ? 34.870 13.757 72.454 1.00 5.19 32 GLN B C 1
ATOM 1702 O O . GLN B 1 33 ? 35.741 14.117 71.664 1.00 5.66 32 GLN B O 1
ATOM 1708 N N . ALA B 1 34 ? 33.622 14.191 72.354 1.00 5.36 33 ALA B N 1
ATOM 1709 C CA . ALA B 1 34 ? 33.232 15.093 71.280 1.00 4.64 33 ALA B CA 1
ATOM 1710 C C . ALA B 1 34 ? 33.911 16.447 71.377 1.00 4.61 33 ALA B C 1
ATOM 1711 O O . ALA B 1 34 ? 34.259 16.920 72.476 1.00 5.82 33 ALA B O 1
ATOM 1713 N N . PRO B 1 35 ? 34.100 17.080 70.224 1.00 6.27 34 PRO B N 1
ATOM 1714 C CA . PRO B 1 35 ? 34.540 18.450 70.249 1.00 5.63 34 PRO B CA 1
ATOM 1715 C C . PRO B 1 35 ? 33.417 19.321 70.821 1.00 4.68 34 PRO B C 1
ATOM 1716 O O . PRO B 1 35 ? 32.246 18.932 70.823 1.00 5.85 34 PRO B O 1
ATOM 1720 N N . SER B 1 36 ? 33.771 20.516 71.295 1.00 5.25 35 SER B N 1
ATOM 1721 C CA . SER B 1 36 ? 32.766 21.456 71.794 1.00 5.54 35 SER B CA 1
ATOM 1722 C C . SER B 1 36 ? 33.297 22.862 71.700 1.00 5.35 35 SER B C 1
ATOM 1723 O O . SER B 1 36 ? 34.496 23.094 71.864 1.00 6.69 35 SER B O 1
ATOM 1726 N N . ALA B 1 37 ? 32.417 23.793 71.377 1.00 6.57 36 ALA B N 1
ATOM 1727 C CA . ALA B 1 37 ? 32.824 25.201 71.230 1.00 6.02 36 ALA B CA 1
ATOM 1728 C C . ALA B 1 37 ? 33.461 25.668 72.521 1.00 7.54 36 ALA B C 1
ATOM 1729 O O . ALA B 1 37 ? 32.921 25.469 73.619 1.00 7.54 36 ALA B O 1
ATOM 1731 N N . GLY B 1 38 ? 34.637 26.284 72.410 1.00 8.87 37 GLY B N 1
ATOM 1732 C CA . GLY B 1 38 ? 35.316 26.728 73.633 1.00 8.86 37 GLY B CA 1
ATOM 1733 C C . GLY B 1 38 ? 35.776 25.616 74.577 1.00 8.86 37 GLY B C 1
ATOM 1734 O O . GLY B 1 38 ? 36.097 25.880 75.718 1.00 10.15 37 GLY B O 1
ATOM 1735 N N . ASN B 1 39 ? 35.768 24.360 74.119 1.00 8.31 38 ASN B N 1
ATOM 1736 C CA . ASN B 1 39 ? 35.934 23.214 74.981 1.00 6.71 38 ASN B CA 1
ATOM 1737 C C . ASN B 1 39 ? 34.979 23.258 76.197 1.00 6.97 38 ASN B C 1
ATOM 1738 O O . ASN B 1 39 ? 35.336 22.821 77.297 1.00 9.03 38 ASN B O 1
ATOM 1743 N N . GLN B 1 40 ? 33.780 23.787 75.971 1.00 6.33 39 GLN B N 1
ATOM 1744 C CA . GLN B 1 40 ? 32.849 23.989 77.078 1.00 7.61 39 GLN B CA 1
ATOM 1745 C C . GLN B 1 40 ? 32.230 22.705 77.624 1.00 8.26 39 GLN B C 1
ATOM 1746 O O . GLN B 1 40 ? 31.737 22.704 78.754 1.00 9.20 39 GLN B O 1
ATOM 1752 N N . GLN B 1 41 ? 32.253 21.628 76.838 1.00 7.00 40 GLN B N 1
ATOM 1753 C CA . GLN B 1 41 ? 31.777 20.306 77.312 1.00 7.98 40 GLN B CA 1
ATOM 1754 C C . GLN B 1 41 ? 30.500 20.402 78.140 1.00 8.20 40 GLN B C 1
ATOM 1755 O O . GLN B 1 41 ? 30.522 20.120 79.338 1.00 8.96 40 GLN B O 1
ATOM 1761 N N . PRO B 1 42 ? 29.387 20.803 77.512 1.00 7.29 41 PRO B N 1
ATOM 1762 C CA . PRO B 1 42 ? 28.212 21.244 78.296 1.00 6.62 41 PRO B CA 1
ATOM 1763 C C . PRO B 1 42 ? 27.245 20.103 78.667 1.00 7.29 41 PRO B C 1
ATOM 1764 O O . PRO B 1 42 ? 26.201 20.348 79.266 1.00 8.61 41 PRO B O 1
ATOM 1768 N N . TRP B 1 43 ? 27.658 18.872 78.409 1.00 6.74 42 TRP B N 1
ATOM 1769 C CA . TRP B 1 43 ? 26.731 17.728 78.417 1.00 6.92 42 TRP B CA 1
ATOM 1770 C C . TRP B 1 43 ? 26.497 17.076 79.776 1.00 7.92 42 TRP B C 1
ATOM 1771 O O . TRP B 1 43 ? 27.406 16.968 80.627 1.00 7.35 42 TRP B O 1
ATOM 1782 N N . GLU B 1 44 ? 25.277 16.595 79.930 1.00 6.70 43 GLU B N 1
ATOM 1783 C CA . GLU B 1 44 ? 24.834 15.731 81.041 1.00 7.54 43 GLU B CA 1
ATOM 1784 C C . GLU B 1 44 ? 23.996 14.634 80.418 1.00 7.74 43 GLU B C 1
ATOM 1785 O O . GLU B 1 44 ? 23.365 14.870 79.412 1.00 8.72 43 GLU B O 1
ATOM 1791 N N . PHE B 1 45 ? 23.994 13.453 81.020 1.00 6.78 44 PHE B N 1
ATOM 1792 C CA . PHE B 1 45 ? 23.343 12.279 80.462 1.00 6.87 44 PHE B CA 1
ATOM 1793 C C . PHE B 1 45 ? 22.487 11.602 81.528 1.00 5.58 44 PHE B C 1
ATOM 1794 O O . PHE B 1 45 ? 22.984 11.314 82.622 1.00 8.33 44 PHE B O 1
ATOM 1802 N N . ILE B 1 46 ? 21.253 11.247 81.183 1.00 7.09 45 ILE B N 1
ATOM 1803 C CA . ILE B 1 46 ? 20.445 10.368 82.036 1.00 6.91 45 ILE B CA 1
ATOM 1804 C C . ILE B 1 46 ? 20.384 9.002 81.326 1.00 8.32 45 ILE B C 1
ATOM 1805 O O . ILE B 1 46 ? 19.986 8.899 80.170 1.00 8.84 45 ILE B O 1
ATOM 1810 N N . VAL B 1 47 ? 20.811 7.970 82.040 1.00 9.04 46 VAL B N 1
ATOM 1811 C CA . VAL B 1 47 ? 20.884 6.643 81.486 1.00 9.36 46 VAL B CA 1
ATOM 1812 C C . VAL B 1 47 ? 19.749 5.852 82.112 1.00 9.34 46 VAL B C 1
ATOM 1813 O O . VAL B 1 47 ? 19.661 5.790 83.360 1.00 11.18 46 VAL B O 1
ATOM 1817 N N . LEU B 1 48 ? 18.872 5.294 81.274 1.00 7.59 47 LEU B N 1
ATOM 1818 C CA . LEU B 1 48 ? 17.738 4.481 81.739 1.00 9.00 47 LEU B CA 1
ATOM 1819 C C . LEU B 1 48 ? 17.844 3.044 81.252 1.00 8.25 47 LEU B C 1
ATOM 1820 O O . LEU B 1 48 ? 18.086 2.778 80.069 1.00 9.31 47 LEU B O 1
ATOM 1825 N N . GLU B 1 49 ? 17.646 2.121 82.195 1.00 10.22 48 GLU B N 1
ATOM 1826 C CA . GLU B 1 49 ? 17.441 0.709 81.908 1.00 11.15 48 GLU B CA 1
ATOM 1827 C C . GLU B 1 49 ? 16.116 0.185 82.474 1.00 14.09 48 GLU B C 1
ATOM 1828 O O . GLU B 1 49 ? 15.762 -0.972 82.236 1.00 16.26 48 GLU B O 1
ATOM 1834 N N . ASP B 1 50 ? 15.385 1.016 83.216 1.00 12.70 49 ASP B N 1
ATOM 1835 C CA . ASP B 1 50 ? 14.097 0.585 83.761 1.00 13.78 49 ASP B CA 1
ATOM 1836 C C . ASP B 1 50 ? 13.072 0.563 82.647 1.00 13.18 49 ASP B C 1
ATOM 1837 O O . ASP B 1 50 ? 12.744 1.592 82.075 1.00 13.47 49 ASP B O 1
ATOM 1842 N N . ARG B 1 51 ? 12.530 -0.609 82.348 1.00 14.39 50 ARG B N 1
ATOM 1843 C CA . ARG B 1 51 ? 11.704 -0.741 81.176 1.00 16.74 50 ARG B CA 1
ATOM 1844 C C . ARG B 1 51 ? 10.401 0.072 81.290 1.00 15.65 50 ARG B C 1
ATOM 1845 O O . ARG B 1 51 ? 9.957 0.674 80.319 1.00 16.82 50 ARG B O 1
ATOM 1853 N N . GLU B 1 52 ? 9.827 0.172 82.488 1.00 16.64 51 GLU B N 1
ATOM 1854 C CA . GLU B 1 52 ? 8.656 1.008 82.661 1.00 15.94 51 GLU B CA 1
ATOM 1855 C C . GLU B 1 52 ? 8.952 2.496 82.382 1.00 14.54 51 GLU B C 1
ATOM 1856 O O . GLU B 1 52 ? 8.158 3.196 81.746 1.00 15.90 51 GLU B O 1
ATOM 1859 N N . ASN B 1 53 ? 10.095 2.971 82.857 1.00 13.02 52 ASN B N 1
ATOM 1860 C CA . ASN B 1 53 ? 10.474 4.375 82.594 1.00 12.82 52 ASN B CA 1
ATOM 1861 C C . ASN B 1 53 ? 10.814 4.615 81.126 1.00 10.89 52 ASN B C 1
ATOM 1862 O O . ASN B 1 53 ? 10.489 5.665 80.574 1.00 11.30 52 ASN B O 1
ATOM 1867 N N . ILE B 1 54 ? 11.461 3.644 80.496 1.00 11.23 53 ILE B N 1
ATOM 1868 C CA . ILE B 1 54 ? 11.785 3.744 79.061 1.00 9.37 53 ILE B CA 1
ATOM 1869 C C . ILE B 1 54 ? 10.496 3.807 78.232 1.00 12.13 53 ILE B C 1
ATOM 1870 O O . ILE B 1 54 ? 10.346 4.632 77.324 1.00 14.17 53 ILE B O 1
ATOM 1875 N N . ASP B 1 55 ? 9.527 2.953 78.560 1.00 13.68 54 ASP B N 1
ATOM 1876 C CA A ASP B 1 55 ? 8.265 2.957 77.827 0.50 16.09 54 ASP B CA 1
ATOM 1877 C CA B ASP B 1 55 ? 8.231 2.983 77.870 0.50 15.73 54 ASP B CA 1
ATOM 1878 C C . ASP B 1 55 ? 7.525 4.296 78.021 1.00 16.11 54 ASP B C 1
ATOM 1879 O O . ASP B 1 55 ? 6.950 4.855 77.070 1.00 19.11 54 ASP B O 1
ATOM 1888 N N . LYS B 1 56 ? 7.538 4.815 79.233 1.00 15.36 55 LYS B N 1
ATOM 1889 C CA A LYS B 1 56 ? 6.949 6.112 79.528 0.50 16.70 55 LYS B CA 1
ATOM 1890 C CA B LYS B 1 56 ? 6.925 6.104 79.498 0.50 16.78 55 LYS B CA 1
ATOM 1891 C C . LYS B 1 56 ? 7.606 7.192 78.674 1.00 15.26 55 LYS B C 1
ATOM 1892 O O . LYS B 1 56 ? 6.945 8.090 78.160 1.00 16.24 55 LYS B O 1
ATOM 1903 N N . LEU B 1 57 ? 8.924 7.093 78.555 1.00 13.92 56 LEU B N 1
ATOM 1904 C CA . LEU B 1 57 ? 9.711 8.074 77.839 1.00 13.21 56 LEU B CA 1
ATOM 1905 C C . LEU B 1 57 ? 9.346 8.117 76.350 1.00 11.10 56 LEU B C 1
ATOM 1906 O O . LEU B 1 57 ? 9.439 9.187 75.716 1.00 12.55 56 LEU B O 1
ATOM 1911 N N . SER B 1 58 ? 8.852 7.003 75.793 1.00 11.75 57 SER B N 1
ATOM 1912 C CA . SER B 1 58 ? 8.377 6.980 74.391 1.00 11.78 57 SER B CA 1
ATOM 1913 C C . SER B 1 58 ? 7.296 8.003 74.120 1.00 13.22 57 SER B C 1
ATOM 1914 O O . SER B 1 58 ? 7.071 8.351 72.970 1.00 15.09 57 SER B O 1
ATOM 1917 N N . ASN B 1 59 ? 6.629 8.475 75.170 1.00 13.02 58 ASN B N 1
ATOM 1918 C CA . ASN B 1 59 ? 5.551 9.441 74.998 1.00 13.23 58 ASN B CA 1
ATOM 1919 C C . ASN B 1 59 ? 6.030 10.868 74.751 1.00 10.27 58 ASN B C 1
ATOM 1920 O O . ASN B 1 59 ? 5.212 11.762 74.492 1.00 12.98 58 ASN B O 1
ATOM 1925 N N . PHE B 1 60 ? 7.343 11.099 74.825 1.00 10.07 59 PHE B N 1
ATOM 1926 C CA . PHE B 1 60 ? 7.841 12.487 74.720 1.00 10.02 59 PHE B CA 1
ATOM 1927 C C . PHE B 1 60 ? 7.664 13.079 73.328 1.00 10.81 59 PHE B C 1
ATOM 1928 O O . PHE B 1 60 ? 7.613 14.296 73.169 1.00 10.56 59 PHE B O 1
ATOM 1936 N N . SER B 1 61 ? 7.593 12.209 72.333 1.00 10.18 60 SER B N 1
ATOM 1937 C CA . SER B 1 61 ? 7.523 12.583 70.949 1.00 11.10 60 SER B CA 1
ATOM 1938 C C . SER B 1 61 ? 6.691 11.563 70.185 1.00 11.91 60 SER B C 1
ATOM 1939 O O . SER B 1 61 ? 6.620 10.425 70.580 1.00 16.47 60 SER B O 1
ATOM 1942 N N . LYS B 1 62 ? 6.160 11.958 69.039 1.00 12.19 61 LYS B N 1
ATOM 1943 C CA . LYS B 1 62 ? 5.441 11.073 68.166 1.00 12.97 61 LYS B CA 1
ATOM 1944 C C . LYS B 1 62 ? 6.360 10.164 67.358 1.00 12.30 61 LYS B C 1
ATOM 1945 O O . LYS B 1 62 ? 5.916 9.224 66.723 1.00 14.70 61 LYS B O 1
ATOM 1947 N N . TYR B 1 63 ? 7.655 10.448 67.403 1.00 9.41 62 TYR B N 1
ATOM 1948 C CA . TYR B 1 63 ? 8.646 9.737 66.635 1.00 10.12 62 TYR B CA 1
ATOM 1949 C C . TYR B 1 63 ? 9.641 8.956 67.512 1.00 8.78 62 TYR B C 1
ATOM 1950 O O . TYR B 1 63 ? 10.748 8.681 67.093 1.00 9.27 62 TYR B O 1
ATOM 1959 N N . ALA B 1 64 ? 9.179 8.523 68.681 1.00 8.41 63 ALA B N 1
ATOM 1960 C CA . ALA B 1 64 ? 10.028 7.873 69.669 1.00 9.10 63 ALA B CA 1
ATOM 1961 C C . ALA B 1 64 ? 9.586 6.445 69.989 1.00 9.34 63 ALA B C 1
ATOM 1962 O O . ALA B 1 64 ? 9.898 5.927 71.063 1.00 10.55 63 ALA B O 1
ATOM 1964 N N . ASN B 1 65 ? 8.867 5.821 69.063 1.00 9.92 64 ASN B N 1
ATOM 1965 C CA . ASN B 1 65 ? 8.348 4.489 69.319 1.00 13.16 64 ASN B CA 1
ATOM 1966 C C . ASN B 1 65 ? 9.419 3.424 69.470 1.00 11.54 64 ASN B C 1
ATOM 1967 O O . ASN B 1 65 ? 9.161 2.343 70.022 1.00 12.04 64 ASN B O 1
ATOM 1972 N N . SER B 1 66 ? 10.638 3.710 69.013 1.00 9.91 65 SER B N 1
ATOM 1973 C CA . SER B 1 66 ? 11.755 2.791 69.248 1.00 9.07 65 SER B CA 1
ATOM 1974 C C . SER B 1 66 ? 11.959 2.483 70.728 1.00 9.08 65 SER B C 1
ATOM 1975 O O . SER B 1 66 ? 12.477 1.422 71.087 1.00 10.47 65 SER B O 1
ATOM 1978 N N . LEU B 1 67 ? 11.580 3.415 71.587 1.00 8.80 66 LEU B N 1
ATOM 1979 C CA . LEU B 1 67 ? 11.796 3.232 73.009 1.00 8.37 66 LEU B CA 1
ATOM 1980 C C . LEU B 1 67 ? 10.922 2.109 73.561 1.00 8.82 66 LEU B C 1
ATOM 1981 O O . LEU B 1 67 ? 11.213 1.557 74.619 1.00 12.58 66 LEU B O 1
ATOM 1986 N N . LYS B 1 68 ? 9.868 1.745 72.854 1.00 9.96 67 LYS B N 1
ATOM 1987 C CA . LYS B 1 68 ? 8.984 0.699 73.363 1.00 11.09 67 LYS B CA 1
ATOM 1988 C C . LYS B 1 68 ? 9.628 -0.680 73.417 1.00 10.35 67 LYS B C 1
ATOM 1989 O O . LYS B 1 68 ? 9.170 -1.547 74.167 1.00 12.86 67 LYS B O 1
ATOM 1995 N N . THR B 1 69 ? 10.678 -0.887 72.631 1.00 9.14 68 THR B N 1
ATOM 1996 C CA . THR B 1 69 ? 11.456 -2.139 72.710 1.00 10.51 68 THR B CA 1
ATOM 1997 C C . THR B 1 69 ? 12.881 -1.970 73.208 1.00 10.00 68 THR B C 1
ATOM 1998 O O . THR B 1 69 ? 13.587 -2.960 73.435 1.00 12.07 68 THR B O 1
ATOM 2002 N N . ALA B 1 70 ? 13.329 -0.735 73.408 1.00 9.81 69 ALA B N 1
ATOM 2003 C CA . ALA B 1 70 ? 14.719 -0.490 73.750 1.00 9.07 69 ALA B CA 1
ATOM 2004 C C . ALA B 1 70 ? 15.028 -0.917 75.176 1.00 8.36 69 ALA B C 1
ATOM 2005 O O . ALA B 1 70 ? 14.291 -0.551 76.093 1.00 10.02 69 ALA B O 1
ATOM 2007 N N . PRO B 1 71 ? 16.099 -1.693 75.380 1.00 8.48 70 PRO B N 1
ATOM 2008 C CA . PRO B 1 71 ? 16.548 -1.958 76.734 1.00 8.81 70 PRO B CA 1
ATOM 2009 C C . PRO B 1 71 ? 17.403 -0.871 77.377 1.00 8.21 70 PRO B C 1
ATOM 2010 O O . PRO B 1 71 ? 17.745 -0.980 78.563 1.00 9.43 70 PRO B O 1
ATOM 2014 N N . LEU B 1 72 ? 17.758 0.149 76.591 1.00 8.44 71 LEU B N 1
ATOM 2015 C CA . LEU B 1 72 ? 18.578 1.237 77.080 1.00 6.95 71 LEU B CA 1
ATOM 2016 C C . LEU B 1 72 ? 18.121 2.518 76.407 1.00 7.44 71 LEU B C 1
ATOM 2017 O O . LEU B 1 72 ? 17.853 2.529 75.204 1.00 7.54 71 LEU B O 1
ATOM 2022 N N . ALA B 1 73 ? 18.028 3.573 77.195 1.00 6.64 72 ALA B N 1
ATOM 2023 C CA . ALA B 1 73 ? 17.854 4.927 76.642 1.00 7.61 72 ALA B CA 1
ATOM 2024 C C . ALA B 1 73 ? 18.859 5.861 77.281 1.00 7.85 72 ALA B C 1
ATOM 2025 O O . ALA B 1 73 ? 19.146 5.744 78.486 1.00 8.02 72 ALA B O 1
ATOM 2027 N N . ILE B 1 74 ? 19.396 6.786 76.484 1.00 7.47 73 ILE B N 1
ATOM 2028 C CA . ILE B 1 74 ? 20.306 7.813 77.010 1.00 8.31 73 ILE B CA 1
ATOM 2029 C C . ILE B 1 74 ? 19.705 9.168 76.643 1.00 6.92 73 ILE B C 1
ATOM 2030 O O . ILE B 1 74 ? 19.543 9.480 75.456 1.00 7.82 73 ILE B O 1
ATOM 2035 N N . VAL B 1 75 ? 19.340 9.941 77.669 1.00 6.64 74 VAL B N 1
ATOM 2036 C CA . VAL B 1 75 ? 18.853 11.303 77.462 1.00 5.80 74 VAL B CA 1
ATOM 2037 C C . VAL B 1 75 ? 20.053 12.256 77.496 1.00 5.97 74 VAL B C 1
ATOM 2038 O O . VAL B 1 75 ? 20.786 12.278 78.468 1.00 7.61 74 VAL B O 1
ATOM 2042 N N . LEU B 1 76 ? 20.222 13.039 76.428 1.00 6.10 75 LEU B N 1
ATOM 2043 C CA . LEU B 1 76 ? 21.299 14.017 76.312 1.00 6.90 75 LEU B CA 1
ATOM 2044 C C . LEU B 1 76 ? 20.716 15.374 76.687 1.00 5.24 75 LEU B C 1
ATOM 2045 O O . LEU B 1 76 ? 19.697 15.784 76.153 1.00 6.31 75 LEU B O 1
ATOM 2050 N N . LEU B 1 77 ? 21.433 16.061 77.580 1.00 6.05 76 LEU B N 1
ATOM 2051 C CA . LEU B 1 77 ? 21.048 17.339 78.115 1.00 6.43 76 LEU B CA 1
ATOM 2052 C C . LEU B 1 77 ? 22.249 18.264 78.099 1.00 6.83 76 LEU B C 1
ATOM 2053 O O . LEU B 1 77 ? 23.370 17.784 78.131 1.00 6.60 76 LEU B O 1
ATOM 2058 N N . ALA B 1 78 ? 22.001 19.572 78.111 1.00 6.88 77 ALA B N 1
ATOM 2059 C CA . ALA B 1 78 ? 23.071 20.544 78.237 1.00 5.95 77 ALA B CA 1
ATOM 2060 C C . ALA B 1 78 ? 22.794 21.462 79.406 1.00 6.95 77 ALA B C 1
ATOM 2061 O O . ALA B 1 78 ? 21.657 21.838 79.640 1.00 9.64 77 ALA B O 1
ATOM 2063 N N . ASP B 1 79 ? 23.836 21.844 80.119 1.00 7.43 78 ASP B N 1
ATOM 2064 C CA . ASP B 1 79 ? 23.711 22.733 81.274 1.00 7.05 78 ASP B CA 1
ATOM 2065 C C . ASP B 1 79 ? 24.128 24.154 80.887 1.00 7.17 78 ASP B C 1
ATOM 2066 O O . ASP B 1 79 ? 25.274 24.391 80.494 1.00 8.63 78 ASP B O 1
ATOM 2071 N N . GLU B 1 80 ? 23.164 25.069 80.918 1.00 7.25 79 GLU B N 1
ATOM 2072 C CA . GLU B 1 80 ? 23.446 26.468 80.639 1.00 7.07 79 GLU B CA 1
ATOM 2073 C C . GLU B 1 80 ? 24.648 26.988 81.441 1.00 6.69 79 GLU B C 1
ATOM 2074 O O . GLU B 1 80 ? 25.398 27.851 80.960 1.00 9.02 79 GLU B O 1
ATOM 2080 N N . GLU B 1 81 ? 24.781 26.535 82.684 1.00 7.70 80 GLU B N 1
ATOM 2081 C CA . GLU B 1 81 ? 25.806 27.035 83.558 1.00 10.72 80 GLU B CA 1
ATOM 2082 C C . GLU B 1 81 ? 27.202 26.579 83.160 1.00 10.15 80 GLU B C 1
ATOM 2083 O O . GLU B 1 81 ? 28.173 27.122 83.678 1.00 11.60 80 GLU B O 1
ATOM 2089 N N . LYS B 1 82 ? 27.288 25.613 82.244 1.00 8.71 81 LYS B N 1
ATOM 2090 C CA A LYS B 1 82 ? 28.563 25.206 81.687 0.50 9.17 81 LYS B CA 1
ATOM 2091 C CA B LYS B 1 82 ? 28.563 25.203 81.685 0.50 9.26 81 LYS B CA 1
ATOM 2092 C C . LYS B 1 82 ? 28.894 25.902 80.370 1.00 9.42 81 LYS B C 1
ATOM 2093 O O . LYS B 1 82 ? 29.985 25.720 79.833 1.00 11.82 81 LYS B O 1
ATOM 2112 N N . LYS B 1 84 ? 30.130 28.535 77.893 1.00 9.43 83 LYS B N 1
ATOM 2113 C CA . LYS B 1 84 ? 30.949 29.716 77.587 1.00 11.86 83 LYS B CA 1
ATOM 2114 C C . LYS B 1 84 ? 30.505 30.357 76.261 1.00 11.38 83 LYS B C 1
ATOM 2115 O O . LYS B 1 84 ? 30.596 31.570 76.079 1.00 13.39 83 LYS B O 1
ATOM 2121 N N . ILE B 1 85 ? 29.999 29.519 75.351 1.00 9.18 84 ILE B N 1
ATOM 2122 C CA . ILE B 1 85 ? 29.545 29.922 74.026 1.00 10.10 84 ILE B CA 1
ATOM 2123 C C . ILE B 1 85 ? 28.158 29.299 73.835 1.00 7.52 84 ILE B C 1
ATOM 2124 O O . ILE B 1 85 ? 27.986 28.250 73.209 1.00 9.47 84 ILE B O 1
ATOM 2129 N N . SER B 1 86 ? 27.147 29.953 74.392 1.00 8.91 85 SER B N 1
ATOM 2130 C CA . SER B 1 86 ? 25.824 29.387 74.379 1.00 8.40 85 SER B CA 1
ATOM 2131 C C . SER B 1 86 ? 25.222 29.333 72.985 1.00 9.39 85 SER B C 1
ATOM 2132 O O . SER B 1 86 ? 24.313 28.558 72.732 1.00 11.31 85 SER B O 1
ATOM 2135 N N . GLU B 1 87 ? 25.749 30.131 72.072 1.00 8.41 86 GLU B N 1
ATOM 2136 C CA . GLU B 1 87 ? 25.256 30.145 70.714 1.00 9.14 86 GLU B CA 1
ATOM 2137 C C . GLU B 1 87 ? 25.434 28.796 70.016 1.00 8.10 86 GLU B C 1
ATOM 2138 O O . GLU B 1 87 ? 24.752 28.518 69.029 1.00 9.39 86 GLU B O 1
ATOM 2157 N N . TRP B 1 89 ? 25.665 25.536 71.610 1.00 6.83 88 TRP B N 1
ATOM 2158 C CA . TRP B 1 89 ? 25.518 24.337 72.419 1.00 7.57 88 TRP B CA 1
ATOM 2159 C C . TRP B 1 89 ? 24.864 23.181 71.681 1.00 6.97 88 TRP B C 1
ATOM 2160 O O . TRP B 1 89 ? 25.221 22.043 71.953 1.00 7.66 88 TRP B O 1
ATOM 2171 N N . GLU B 1 90 ? 23.922 23.454 70.780 1.00 6.94 89 GLU B N 1
ATOM 2172 C CA A GLU B 1 90 ? 23.278 22.351 70.093 0.50 5.57 89 GLU B CA 1
ATOM 2173 C CA B GLU B 1 90 ? 23.240 22.394 70.009 0.50 7.15 89 GLU B CA 1
ATOM 2174 C C . GLU B 1 90 ? 24.241 21.610 69.177 1.00 5.91 89 GLU B C 1
ATOM 2175 O O . GLU B 1 90 ? 24.072 20.418 68.935 1.00 6.11 89 GLU B O 1
ATOM 2186 N N . GLN B 1 91 ? 25.267 22.315 68.702 1.00 5.97 90 GLN B N 1
ATOM 2187 C CA . GLN B 1 91 ? 26.268 21.696 67.839 1.00 5.61 90 GLN B CA 1
ATOM 2188 C C . GLN B 1 91 ? 27.164 20.767 68.628 1.00 4.76 90 GLN B C 1
ATOM 2189 O O . GLN B 1 91 ? 27.440 19.643 68.187 1.00 6.03 90 GLN B O 1
ATOM 2195 N N . ASP B 1 92 ? 27.604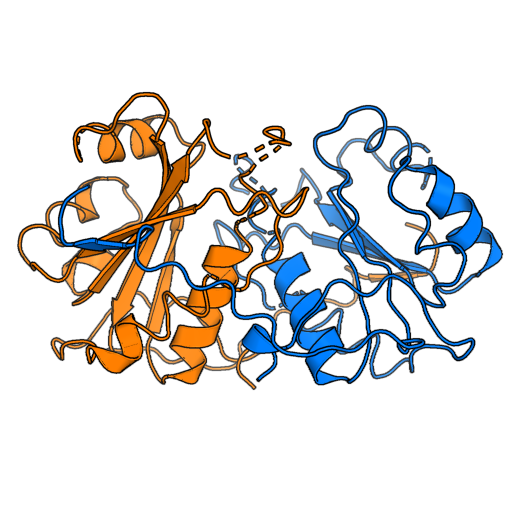 21.222 69.794 1.00 4.47 91 ASP B N 1
ATOM 2196 C CA . ASP B 1 92 ? 28.362 20.384 70.693 1.00 5.43 91 ASP B CA 1
ATOM 2197 C C . ASP B 1 92 ? 27.599 19.072 70.975 1.00 4.69 91 ASP B C 1
ATOM 2198 O O . ASP B 1 92 ? 28.174 17.999 70.966 1.00 5.42 91 ASP B O 1
ATOM 2211 N N . ALA B 1 94 ? 25.113 17.698 69.328 1.00 4.39 93 ALA B N 1
ATOM 2212 C CA . ALA B 1 94 ? 24.971 16.904 68.126 1.00 4.55 93 ALA B CA 1
ATOM 2213 C C . ALA B 1 94 ? 26.243 16.085 67.848 1.00 6.26 93 ALA B C 1
ATOM 2214 O O . ALA B 1 94 ? 26.170 14.925 67.440 1.00 5.15 93 ALA B O 1
ATOM 2216 N N . ALA B 1 95 ? 27.403 16.695 68.098 1.00 5.73 94 ALA B N 1
ATOM 2217 C CA . ALA B 1 95 ? 28.666 15.973 67.904 1.00 4.46 94 ALA B CA 1
ATOM 2218 C C . ALA B 1 95 ? 28.768 14.810 68.896 1.00 5.11 94 ALA B C 1
ATOM 2219 O O . ALA B 1 95 ? 29.219 13.723 68.541 1.00 6.14 94 ALA B O 1
ATOM 2221 N N . ALA B 1 96 ? 28.369 15.049 70.154 1.00 5.07 95 ALA B N 1
ATOM 2222 C CA . ALA B 1 96 ? 28.314 13.990 71.160 1.00 4.78 95 ALA B CA 1
ATOM 2223 C C . ALA B 1 96 ? 27.357 12.863 70.755 1.00 5.29 95 ALA B C 1
ATOM 2224 O O . ALA B 1 96 ? 27.667 11.677 70.888 1.00 5.61 95 ALA B O 1
ATOM 2226 N N . ALA B 1 97 ? 26.180 13.245 70.254 1.00 4.92 96 ALA B N 1
ATOM 2227 C CA . ALA B 1 97 ? 25.196 12.250 69.811 1.00 4.77 96 ALA B CA 1
ATOM 2228 C C . ALA B 1 97 ? 25.752 11.374 68.698 1.00 4.02 96 ALA B C 1
ATOM 2229 O O . ALA B 1 97 ? 25.614 10.152 68.722 1.00 6.11 96 ALA B O 1
ATOM 2231 N N . GLU B 1 98 ? 26.415 12.014 67.734 1.00 5.25 97 GLU B N 1
ATOM 2232 C CA . GLU B 1 98 ? 26.976 11.281 66.613 1.00 5.61 97 GLU B CA 1
ATOM 2233 C C . GLU B 1 98 ? 28.053 10.335 67.124 1.00 5.42 97 GLU B C 1
ATOM 2234 O O . GLU B 1 98 ? 28.145 9.209 66.645 1.00 5.93 97 GLU B O 1
ATOM 2240 N N . ASN B 1 99 ? 28.864 10.782 68.089 1.00 4.94 98 ASN B N 1
ATOM 2241 C CA . ASN B 1 99 ? 29.840 9.856 68.656 1.00 5.11 98 ASN B CA 1
ATOM 2242 C C . ASN B 1 99 ? 29.172 8.627 69.292 1.00 5.67 98 ASN B C 1
ATOM 2243 O O . ASN B 1 99 ? 29.671 7.498 69.193 1.00 5.99 98 ASN B O 1
ATOM 2248 N N . ILE B 1 100 ? 28.094 8.860 70.032 1.00 4.99 99 ILE B N 1
ATOM 2249 C CA . ILE B 1 100 ? 27.344 7.711 70.606 1.00 3.97 99 ILE B CA 1
ATOM 2250 C C . ILE B 1 100 ? 26.877 6.751 69.526 1.00 4.40 99 ILE B C 1
ATOM 2251 O O . ILE B 1 100 ? 26.998 5.529 69.660 1.00 6.08 99 ILE B O 1
ATOM 2256 N N . LEU B 1 101 ? 26.272 7.311 68.468 1.00 4.80 100 LEU B N 1
ATOM 2257 C CA . LEU B 1 101 ? 25.741 6.453 67.430 1.00 6.19 100 LEU B CA 1
ATOM 2258 C C . LEU B 1 101 ? 26.859 5.641 66.792 1.00 5.28 100 LEU B C 1
ATOM 2259 O O . LEU B 1 101 ? 26.661 4.466 66.467 1.00 6.07 100 LEU B O 1
ATOM 2264 N N . LEU B 1 102 ? 27.994 6.274 66.513 1.00 4.41 101 LEU B N 1
ATOM 2265 C CA . LEU B 1 102 ? 29.099 5.543 65.905 1.00 5.42 101 LEU B CA 1
ATOM 2266 C C . LEU B 1 102 ? 29.674 4.475 66.827 1.00 6.06 101 LEU B C 1
ATOM 2267 O O . LEU B 1 102 ? 29.963 3.361 66.390 1.00 6.06 101 LEU B O 1
ATOM 2272 N N . GLU B 1 103 ? 29.839 4.821 68.098 1.00 5.88 102 GLU B N 1
ATOM 2273 C CA . GLU B 1 103 ? 30.325 3.854 69.072 1.00 6.51 102 GLU B CA 1
ATOM 2274 C C . GLU B 1 103 ? 29.339 2.685 69.195 1.00 6.03 102 GLU B C 1
ATOM 2275 O O . GLU B 1 103 ? 29.746 1.526 69.302 1.00 6.82 102 GLU B O 1
ATOM 2281 N N . ALA B 1 104 ? 28.034 2.987 69.156 1.00 6.05 103 ALA B N 1
ATOM 2282 C CA . ALA B 1 104 ? 27.049 1.907 69.202 1.00 6.75 103 ALA B CA 1
ATOM 2283 C C . ALA B 1 104 ? 27.270 0.918 68.073 1.00 6.36 103 ALA B C 1
ATOM 2284 O O . ALA B 1 104 ? 27.329 -0.308 68.308 1.00 7.97 103 ALA B O 1
ATOM 2286 N N . ALA B 1 105 ? 27.405 1.429 66.846 1.00 6.60 104 ALA B N 1
ATOM 2287 C CA . ALA B 1 105 ? 27.635 0.564 65.685 1.00 6.19 104 ALA B CA 1
ATOM 2288 C C . ALA B 1 105 ? 28.929 -0.243 65.874 1.00 6.32 104 ALA B C 1
ATOM 2289 O O . ALA B 1 105 ? 28.967 -1.461 65.574 1.00 8.90 104 ALA B O 1
ATOM 2291 N N . TYR B 1 106 ? 29.979 0.411 66.386 1.00 7.14 105 TYR B N 1
ATOM 2292 C CA . TYR B 1 106 ? 31.255 -0.265 66.669 1.00 6.93 105 TYR B CA 1
ATOM 2293 C C . TYR B 1 106 ? 31.082 -1.465 67.613 1.00 7.60 105 TYR B C 1
ATOM 2294 O O . TYR B 1 106 ? 31.737 -2.503 67.436 1.00 9.24 105 TYR B O 1
ATOM 2303 N N . LEU B 1 107 ? 30.191 -1.320 68.597 1.00 7.66 106 LEU B N 1
ATOM 2304 C CA . LEU B 1 107 ? 29.897 -2.338 69.593 1.00 7.95 106 LEU B CA 1
ATOM 2305 C C . LEU B 1 107 ? 28.793 -3.313 69.185 1.00 7.96 106 LEU B C 1
ATOM 2306 O O . LEU B 1 107 ? 28.288 -4.043 70.010 1.00 9.10 106 LEU B O 1
ATOM 2311 N N . ASP B 1 108 ? 28.417 -3.308 67.913 1.00 8.29 107 ASP B N 1
ATOM 2312 C CA . ASP B 1 108 ? 27.423 -4.242 67.387 1.00 9.77 107 ASP B CA 1
ATOM 2313 C C . ASP B 1 108 ? 26.035 -3.994 67.964 1.00 8.26 107 ASP B C 1
ATOM 2314 O O . ASP B 1 108 ? 25.173 -4.877 67.993 1.00 10.23 107 ASP B O 1
ATOM 2319 N N . LEU B 1 109 ? 25.807 -2.755 68.384 1.00 7.79 108 LEU B N 1
ATOM 2320 C CA . LEU B 1 109 ? 24.516 -2.307 68.882 1.00 7.36 108 LEU B CA 1
ATOM 2321 C C . LEU B 1 109 ? 23.815 -1.518 67.781 1.00 7.69 108 LEU B C 1
ATOM 2322 O O . LEU B 1 109 ? 24.459 -1.007 66.854 1.00 9.22 108 LEU B O 1
ATOM 2327 N N . GLY B 1 110 ? 22.498 -1.418 67.908 1.00 7.30 109 GLY B N 1
ATOM 2328 C CA . GLY B 1 110 ? 21.714 -0.488 67.119 1.00 7.20 109 GLY B CA 1
ATOM 2329 C C . GLY B 1 110 ? 21.272 0.681 67.973 1.00 7.32 109 GLY B C 1
ATOM 2330 O O . GLY B 1 110 ? 21.084 0.561 69.203 1.00 7.50 109 GLY B O 1
ATOM 2331 N N . ALA B 1 111 ? 21.139 1.833 67.341 1.00 6.67 110 ALA B N 1
ATOM 2332 C CA . ALA B 1 111 ? 20.656 3.012 68.029 1.00 5.63 110 ALA B CA 1
ATOM 2333 C C . ALA B 1 111 ? 19.960 3.927 67.043 1.00 5.64 110 ALA B C 1
ATOM 2334 O O . ALA B 1 111 ? 20.164 3.842 65.849 1.00 6.23 110 ALA B O 1
ATOM 2336 N N . VAL B 1 112 ? 19.144 4.826 67.577 1.00 5.75 111 VAL B N 1
ATOM 2337 C CA . VAL B 1 112 ? 18.592 5.913 66.783 1.00 5.38 111 VAL B CA 1
ATOM 2338 C C . VAL B 1 112 ? 18.533 7.185 67.640 1.00 5.14 111 VAL B C 1
ATOM 2339 O O . VAL B 1 112 ? 18.199 7.160 68.827 1.00 6.56 111 VAL B O 1
ATOM 2343 N N . TRP B 1 113 ? 18.840 8.301 66.983 1.00 5.74 112 TRP B N 1
ATOM 2344 C CA . TRP B 1 113 ? 18.702 9.651 67.533 1.00 4.66 112 TRP B CA 1
ATOM 2345 C C . TRP B 1 113 ? 17.244 10.041 67.455 1.00 6.49 112 TRP B C 1
ATOM 2346 O O . TRP B 1 113 ? 16.653 10.036 66.373 1.00 7.84 112 TRP B O 1
ATOM 2357 N N . LEU B 1 114 ? 16.680 10.366 68.617 1.00 5.96 113 LEU B N 1
ATOM 2358 C CA . LEU B 1 114 ? 15.298 10.831 68.728 1.00 6.14 113 LEU B CA 1
ATOM 2359 C C . LEU B 1 114 ? 15.335 12.323 69.055 1.00 6.25 113 LEU B C 1
ATOM 2360 O O . LEU B 1 114 ? 15.630 12.717 70.184 1.00 6.69 113 LEU B O 1
ATOM 2365 N N . GLY B 1 115 ? 15.065 13.152 68.050 1.00 6.69 114 GLY B N 1
ATOM 2366 C CA . GLY B 1 115 ? 15.220 14.591 68.194 1.00 6.45 114 GLY B CA 1
ATOM 2367 C C . GLY B 1 115 ? 14.293 15.169 69.258 1.00 6.90 114 GLY B C 1
ATOM 2368 O O . GLY B 1 115 ? 13.157 14.696 69.450 1.00 6.66 114 GLY B O 1
ATOM 2369 N N . ALA B 1 116 ? 14.770 16.175 69.960 1.00 7.01 115 ALA B N 1
ATOM 2370 C CA . ALA B 1 116 ? 13.943 16.917 70.927 1.00 6.01 115 ALA B CA 1
ATOM 2371 C C . ALA B 1 116 ? 14.074 18.422 70.714 1.00 7.46 115 ALA B C 1
ATOM 2372 O O . ALA B 1 116 ? 13.194 19.045 70.106 1.00 7.84 115 ALA B O 1
ATOM 2374 N N . GLN B 1 117 ? 15.206 18.988 71.125 1.00 5.86 116 GLN B N 1
ATOM 2375 C CA . GLN B 1 117 ? 15.510 20.399 70.897 1.00 6.52 116 GLN B CA 1
ATOM 2376 C C . GLN B 1 117 ? 15.440 20.665 69.381 1.00 6.61 116 GLN B C 1
ATOM 2377 O O . GLN B 1 117 ? 16.008 19.898 68.616 1.00 7.65 116 GLN B O 1
ATOM 2383 N N . PRO B 1 118 ? 14.844 21.801 68.945 1.00 7.89 117 PRO B N 1
ATOM 2384 C CA . PRO B 1 118 ? 14.168 22.890 69.665 1.00 7.50 117 PRO B CA 1
ATOM 2385 C C . PRO B 1 118 ? 12.654 22.787 69.628 1.00 9.06 117 PRO B C 1
ATOM 2386 O O . PRO B 1 118 ? 11.981 23.817 69.811 1.00 11.28 117 PRO B O 1
ATOM 2390 N N . ILE B 1 119 ? 12.105 21.585 69.437 1.00 8.21 118 ILE B N 1
ATOM 2391 C CA A ILE B 1 119 ? 10.648 21.403 69.327 0.50 9.06 118 ILE B CA 1
ATOM 2392 C CA B ILE B 1 119 ? 10.658 21.432 69.309 0.50 8.86 118 ILE B CA 1
ATOM 2393 C C . ILE B 1 119 ? 10.058 21.576 70.721 1.00 10.54 118 ILE B C 1
ATOM 2394 O O . ILE B 1 119 ? 10.299 20.765 71.619 1.00 9.95 118 ILE B O 1
ATOM 2403 N N . GLU B 1 120 ? 9.272 22.640 70.913 1.00 12.08 119 GLU B N 1
ATOM 2404 C CA . GLU B 1 120 ? 8.861 23.037 72.237 1.00 13.52 119 GLU B CA 1
ATOM 2405 C C . GLU B 1 120 ? 8.141 21.942 72.993 1.00 11.85 119 GLU B C 1
ATOM 2406 O O . GLU B 1 120 ? 8.417 21.719 74.167 1.00 12.87 119 GLU B O 1
ATOM 2409 N N . GLU B 1 121 ? 7.228 21.250 72.323 1.00 11.73 120 GLU B N 1
ATOM 2410 C CA . GLU B 1 121 ? 6.453 20.198 72.993 1.00 12.19 120 GLU B CA 1
ATOM 2411 C C . GLU B 1 121 ? 7.363 19.069 73.506 1.00 12.33 120 GLU B C 1
ATOM 2412 O O . GLU B 1 121 ? 7.161 18.512 74.589 1.00 11.91 120 GLU B O 1
ATOM 2415 N N . ARG B 1 122 ? 8.364 18.723 72.705 1.00 9.57 121 ARG B N 1
ATOM 2416 C CA . ARG B 1 122 ? 9.253 17.622 73.086 1.00 9.59 121 ARG B CA 1
ATOM 2417 C C . ARG B 1 122 ? 10.154 18.009 74.255 1.00 8.42 121 ARG B C 1
ATOM 2418 O O . ARG B 1 122 ? 10.360 17.232 75.205 1.00 8.97 121 ARG B O 1
ATOM 2426 N N . VAL B 1 123 ? 10.708 19.213 74.172 1.00 9.99 122 VAL B N 1
ATOM 2427 C CA . VAL B 1 123 ? 11.556 19.708 75.246 1.00 10.07 122 VAL B CA 1
ATOM 2428 C C . VAL B 1 123 ? 10.733 19.831 76.550 1.00 10.51 122 VAL B C 1
ATOM 2429 O O . VAL B 1 123 ? 11.194 19.492 77.625 1.00 9.65 122 VAL B O 1
ATOM 2433 N N . LYS B 1 124 ? 9.508 20.344 76.426 1.00 9.77 123 LYS B N 1
ATOM 2434 C CA . LYS B 1 124 ? 8.625 20.511 77.577 1.00 10.85 123 LYS B CA 1
ATOM 2435 C C . LYS B 1 124 ? 8.347 19.132 78.205 1.00 9.35 123 LYS B C 1
ATOM 2436 O O . LYS B 1 124 ? 8.421 18.968 79.435 1.00 10.10 123 LYS B O 1
ATOM 2442 N N . ASN B 1 125 ? 8.032 18.153 77.364 1.00 9.53 124 ASN B N 1
ATOM 2443 C CA . ASN B 1 125 ? 7.752 16.805 77.890 1.00 9.99 124 ASN B CA 1
ATOM 2444 C C . ASN B 1 125 ? 8.939 16.205 78.646 1.00 10.50 124 ASN B C 1
ATOM 2445 O O . ASN B 1 125 ? 8.779 15.640 79.713 1.00 11.27 124 ASN B O 1
ATOM 2450 N N . LEU B 1 126 ? 10.157 16.412 78.136 1.00 8.96 125 LEU B N 1
ATOM 2451 C CA . LEU B 1 126 ? 11.345 15.866 78.815 1.00 8.39 125 LEU B CA 1
ATOM 2452 C C . LEU B 1 126 ? 11.652 16.612 80.113 1.00 9.11 125 LEU B C 1
ATOM 2453 O O . LEU B 1 126 ? 12.006 16.000 81.110 1.00 9.32 125 LEU B O 1
ATOM 2458 N N . LYS B 1 127 ? 11.493 17.943 80.101 1.00 8.92 126 LYS B N 1
ATOM 2459 C CA . LYS B 1 127 ? 11.636 18.732 81.313 1.00 11.13 126 LYS B CA 1
ATOM 2460 C C . LYS B 1 127 ? 10.695 18.248 82.405 1.00 10.73 126 LYS B C 1
ATOM 2461 O O . LYS B 1 127 ? 11.113 18.102 83.549 1.00 11.38 126 LYS B O 1
ATOM 2466 N N . GLU B 1 128 ? 9.440 17.990 82.032 1.00 9.70 127 GLU B N 1
ATOM 2467 C CA . GLU B 1 128 ? 8.406 17.567 82.993 1.00 10.93 127 GLU B CA 1
ATOM 2468 C C . GLU B 1 128 ? 8.655 16.145 83.503 1.00 12.32 127 GLU B C 1
ATOM 2469 O O . GLU B 1 128 ? 8.554 15.864 84.700 1.00 14.10 127 GLU B O 1
ATOM 2488 N N . PHE B 1 130 ? 11.433 14.476 83.842 1.00 10.00 129 PHE B N 1
ATOM 2489 C CA . PHE B 1 130 ? 12.567 14.409 84.732 1.00 9.36 129 PHE B CA 1
ATOM 2490 C C . PHE B 1 130 ? 12.648 15.565 85.751 1.00 10.60 129 PHE B C 1
ATOM 2491 O O . PHE B 1 130 ? 13.616 15.648 86.503 1.00 10.55 129 PHE B O 1
ATOM 2499 N N . ASN B 1 131 ? 11.597 16.388 85.808 1.00 10.92 130 ASN B N 1
ATOM 2500 C CA . ASN B 1 131 ? 11.538 17.586 86.640 1.00 9.81 130 ASN B CA 1
ATOM 2501 C C . ASN B 1 131 ? 12.838 18.372 86.620 1.00 9.47 130 ASN B C 1
ATOM 2502 O O . ASN B 1 131 ? 13.447 18.614 87.640 1.00 11.51 130 ASN B O 1
ATOM 2507 N N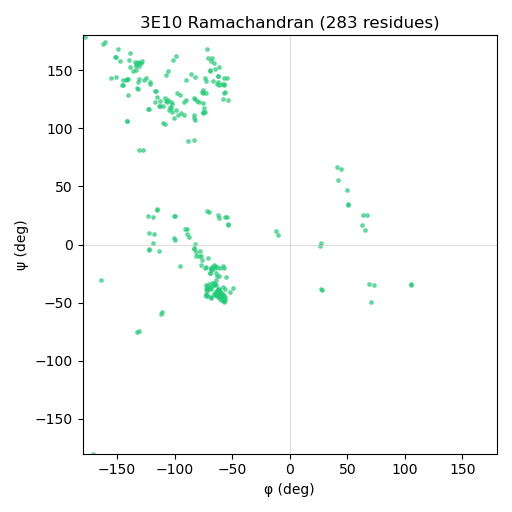 . LEU B 1 132 ? 13.272 18.737 85.424 1.00 11.19 131 LEU B N 1
ATOM 2508 C CA . LEU B 1 132 ? 14.578 19.346 85.291 1.00 10.56 131 LEU B CA 1
ATOM 2509 C C . LEU B 1 132 ? 14.607 20.778 85.801 1.00 9.25 131 LEU B C 1
ATOM 2510 O O . LEU B 1 132 ? 13.664 21.531 85.609 1.00 12.20 131 LEU B O 1
ATOM 2515 N N . LYS B 1 133 ? 15.717 21.144 86.418 1.00 11.66 132 LYS B N 1
ATOM 2516 C CA A LYS B 1 133 ? 16.061 22.538 86.701 0.50 13.26 132 LYS B CA 1
ATOM 2517 C CA B LYS B 1 133 ? 15.943 22.542 86.723 0.50 11.36 132 LYS B CA 1
ATOM 2518 C C . LYS B 1 133 ? 16.054 23.372 85.425 1.00 11.40 132 LYS B C 1
ATOM 2519 O O . LYS B 1 133 ? 16.389 22.873 84.350 1.00 10.94 132 LYS B O 1
ATOM 2530 N N . SER B 1 134 ? 15.735 24.652 85.540 1.00 12.62 133 SER B N 1
ATOM 2531 C CA A SER B 1 134 ? 15.630 25.548 84.400 0.50 12.87 133 SER B CA 1
ATOM 2532 C CA B SER B 1 134 ? 15.599 25.481 84.337 0.50 11.54 133 SER B CA 1
ATOM 2533 C C . SER B 1 134 ? 16.889 25.534 83.505 1.00 11.92 133 SER B C 1
ATOM 2534 O O . SER B 1 134 ? 16.809 25.631 82.274 1.00 13.05 133 SER B O 1
ATOM 2539 N N . ASN B 1 135 ? 18.047 25.392 84.144 1.00 10.00 134 ASN B N 1
ATOM 2540 C CA . ASN B 1 135 ? 19.318 25.463 83.419 1.00 9.54 134 ASN B CA 1
ATOM 2541 C C . ASN B 1 135 ? 19.671 24.190 82.681 1.00 8.67 134 ASN B C 1
ATOM 2542 O O . ASN B 1 135 ? 20.635 24.190 81.915 1.00 9.01 134 ASN B O 1
ATOM 2547 N N . ILE B 1 136 ? 18.921 23.103 82.918 1.00 7.96 135 ILE B N 1
ATOM 2548 C CA . ILE B 1 136 ? 19.245 21.822 82.296 1.00 7.89 135 ILE B CA 1
ATOM 2549 C C . ILE B 1 136 ? 18.312 21.626 81.109 1.00 8.16 135 ILE B C 1
ATOM 2550 O O . ILE B 1 136 ? 17.098 21.473 81.268 1.00 11.21 135 ILE B O 1
ATOM 2555 N N . LYS B 1 137 ? 18.883 21.721 79.914 1.00 8.20 136 LYS B N 1
ATOM 2556 C CA . LYS B 1 137 ? 18.122 21.767 78.682 1.00 7.00 136 LYS B CA 1
ATOM 2557 C C . LYS B 1 137 ? 18.135 20.438 77.968 1.00 6.66 136 LYS B C 1
ATOM 2558 O O . LYS B 1 137 ? 19.216 19.930 77.619 1.00 8.15 136 LYS B O 1
ATOM 2564 N N . PRO B 1 138 ? 16.947 19.866 77.744 1.00 7.05 137 PRO B N 1
ATOM 2565 C CA . PRO B 1 138 ? 16.902 18.637 76.956 1.00 7.56 137 PRO B CA 1
ATOM 2566 C C . PRO B 1 138 ? 17.389 18.828 75.530 1.00 6.77 137 PRO B C 1
ATOM 2567 O O . PRO B 1 138 ? 17.081 19.830 74.897 1.00 9.13 137 PRO B O 1
ATOM 2571 N N . PHE B 1 139 ? 18.174 17.870 75.052 1.00 6.22 138 PHE B N 1
ATOM 2572 C CA . PHE B 1 139 ? 18.681 17.901 73.687 1.00 5.97 138 PHE B CA 1
ATOM 2573 C C . PHE B 1 139 ? 18.063 16.816 72.792 1.00 4.63 138 PHE B C 1
ATOM 2574 O O . PHE B 1 139 ? 17.444 17.106 71.768 1.00 5.67 138 PHE B O 1
ATOM 2582 N N . CYS B 1 140 ? 18.220 15.556 73.187 1.00 4.93 139 CYS B N 1
ATOM 2583 C CA . CYS B 1 140 ? 17.673 14.447 72.428 1.00 5.17 139 CYS B CA 1
ATOM 2584 C C . CYS B 1 140 ? 17.631 13.225 73.328 1.00 5.71 139 CYS B C 1
ATOM 2585 O O . CYS B 1 140 ? 18.163 13.245 74.448 1.00 7.63 139 CYS B O 1
ATOM 2588 N N . VAL B 1 141 ? 17.010 12.172 72.831 1.00 5.96 140 VAL B N 1
ATOM 2589 C CA . VAL B 1 141 ? 17.101 10.848 73.456 1.00 5.77 140 VAL B CA 1
ATOM 2590 C C . VAL B 1 141 ? 17.676 9.908 72.418 1.00 6.79 140 VAL B C 1
ATOM 2591 O O . VAL B 1 141 ? 17.328 9.996 71.248 1.00 7.96 140 VAL B O 1
ATOM 2595 N N . ILE B 1 142 ? 18.578 9.009 72.852 1.00 6.55 141 ILE B N 1
ATOM 2596 C CA . ILE B 1 142 ? 19.084 7.936 71.987 1.00 7.10 141 ILE B CA 1
ATOM 2597 C C . ILE B 1 142 ? 18.593 6.596 72.551 1.00 7.17 141 ILE B C 1
ATOM 2598 O O . ILE B 1 142 ? 18.856 6.280 73.709 1.00 7.55 141 ILE B O 1
ATOM 2603 N N . SER B 1 143 ? 17.816 5.873 71.755 1.00 6.58 142 SER B N 1
ATOM 2604 C CA . SER B 1 143 ? 17.403 4.532 72.153 1.00 7.32 142 SER B CA 1
ATOM 2605 C C . SER B 1 143 ? 18.460 3.576 71.608 1.00 7.78 142 SER B C 1
ATOM 2606 O O . SER B 1 143 ? 18.986 3.791 70.512 1.00 8.28 142 SER B O 1
ATOM 2609 N N . VAL B 1 144 ? 18.796 2.553 72.387 1.00 6.55 143 VAL B N 1
ATOM 2610 C CA . VAL B 1 144 ? 19.911 1.667 72.088 1.00 6.80 143 VAL B CA 1
ATOM 2611 C C . VAL B 1 144 ? 19.493 0.228 72.449 1.00 6.62 143 VAL B C 1
ATOM 2612 O O . VAL B 1 144 ? 18.824 -0.010 73.449 1.00 7.56 143 VAL B O 1
ATOM 2616 N N . GLY B 1 145 ? 19.928 -0.728 71.642 1.00 6.62 144 GLY B N 1
ATOM 2617 C CA . GLY B 1 145 ? 19.743 -2.146 71.936 1.00 7.97 144 GLY B CA 1
ATOM 2618 C C . GLY B 1 145 ? 20.377 -3.014 70.867 1.00 8.05 144 GLY B C 1
ATOM 2619 O O . GLY B 1 145 ? 20.923 -2.518 69.904 1.00 9.02 144 GLY B O 1
ATOM 2620 N N . TYR B 1 146 ? 20.306 -4.324 71.019 1.00 8.01 145 TYR B N 1
ATOM 2621 C CA . TYR B 1 146 ? 20.735 -5.218 69.964 1.00 8.64 145 TYR B CA 1
ATOM 2622 C C . TYR B 1 146 ? 19.650 -5.226 68.870 1.00 8.37 145 TYR B C 1
ATOM 2623 O O . TYR B 1 146 ? 18.458 -5.337 69.159 1.00 9.66 145 TYR B O 1
ATOM 2632 N N . PRO B 1 147 ? 20.050 -5.065 67.622 1.00 8.51 146 PRO B N 1
ATOM 2633 C CA . PRO B 1 147 ? 19.043 -4.975 66.561 1.00 11.12 146 PRO B CA 1
ATOM 2634 C C . PRO B 1 147 ? 18.161 -6.209 66.413 1.00 12.56 146 PRO B C 1
ATOM 2635 O O . PRO B 1 147 ? 18.648 -7.311 66.516 1.00 13.36 146 PRO B O 1
ATOM 2639 N N A GLU B 1 148 ? 16.864 -6.003 66.185 0.70 13.74 147 GLU B N 1
ATOM 2640 N N B GLU B 1 148 ? 16.869 -5.961 66.217 0.30 13.86 147 GLU B N 1
ATOM 2641 C CA A GLU B 1 148 ? 15.885 -7.113 66.019 0.70 14.77 147 GLU B CA 1
ATOM 2642 C CA B GLU B 1 148 ? 15.908 -6.967 65.783 0.30 14.51 147 GLU B CA 1
ATOM 2643 C C A GLU B 1 148 ? 15.783 -7.618 64.579 0.70 17.90 147 GLU B C 1
ATOM 2644 C C B GLU B 1 148 ? 15.453 -6.565 64.386 0.30 14.71 147 GLU B C 1
ATOM 2645 O O A GLU B 1 148 ? 15.850 -8.825 64.320 0.70 22.49 147 GLU B O 1
ATOM 2646 O O B GLU B 1 148 ? 14.872 -5.489 64.195 0.30 12.68 147 GLU B O 1
ATOM 2657 N N A ASN B 1 149 ? 15.549 -6.696 63.661 0.70 16.83 148 ASN B N 1
ATOM 2658 N N B ASN B 1 149 ? 15.737 -7.415 63.405 0.30 16.39 148 ASN B N 1
ATOM 2659 C CA A ASN B 1 149 ? 15.210 -7.046 62.260 0.70 18.36 148 ASN B CA 1
ATOM 2660 C CA B ASN B 1 149 ? 15.202 -7.223 62.048 0.30 17.59 148 ASN B CA 1
ATOM 2661 C C A ASN B 1 149 ? 15.670 -5.934 61.353 0.70 18.15 148 ASN B C 1
ATOM 2662 C C B ASN B 1 149 ? 15.646 -5.905 61.379 0.30 17.43 148 ASN B C 1
ATOM 2663 O O A ASN B 1 149 ? 14.947 -5.486 60.461 0.70 17.87 148 ASN B O 1
ATOM 2664 O O B ASN B 1 149 ? 14.864 -5.289 60.649 0.30 17.33 148 ASN B O 1
ATOM 2673 N N . SER B 1 150 ? 16.872 -5.454 61.661 1.00 16.39 149 SER B N 1
ATOM 2674 C CA A SER B 1 150 ? 17.548 -4.378 60.930 0.50 17.00 149 SER B CA 1
ATOM 2675 C CA B SER B 1 150 ? 17.541 -4.440 60.855 0.50 15.41 149 SER B CA 1
ATOM 2676 C C . SER B 1 150 ? 19.029 -4.505 61.221 1.00 14.64 149 SER B C 1
ATOM 2677 O O . SER B 1 150 ? 19.401 -5.200 62.141 1.00 18.67 149 SER B O 1
ATOM 2682 N N . GLU B 1 151 ? 19.851 -3.837 60.439 1.00 12.84 150 GLU B N 1
ATOM 2683 C CA . GLU B 1 151 ? 21.291 -3.972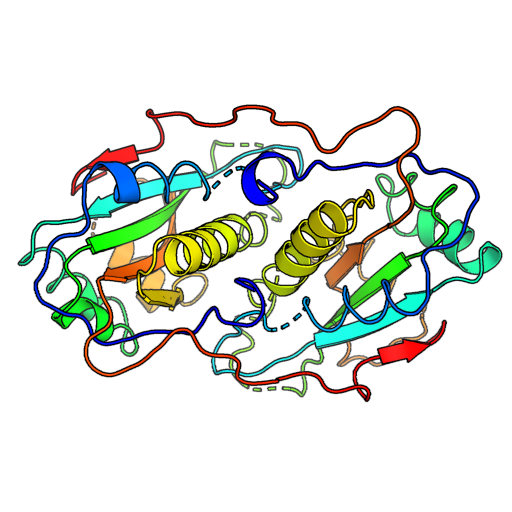 60.490 1.00 13.60 150 GLU B CA 1
ATOM 2684 C C . GLU B 1 151 ? 21.977 -2.639 60.362 1.00 11.43 150 GLU B C 1
ATOM 2685 O O . GLU B 1 151 ? 21.473 -1.760 59.691 1.00 11.39 150 GLU B O 1
ATOM 2691 N N . ASN B 1 152 ? 23.171 -2.569 60.932 1.00 9.54 151 ASN B N 1
ATOM 2692 C CA . ASN B 1 152 ? 24.167 -1.569 60.557 1.00 8.46 151 ASN B CA 1
ATOM 2693 C C A ASN B 1 152 ? 24.708 -2.142 59.250 0.50 9.67 151 ASN B C 1
ATOM 2694 C C B ASN B 1 152 ? 24.940 -1.896 59.268 0.50 9.09 151 ASN B C 1
ATOM 2695 O O A ASN B 1 152 ? 25.252 -3.253 59.223 0.50 10.24 151 ASN B O 1
ATOM 2696 O O B ASN B 1 152 ? 26.052 -2.441 59.287 0.50 10.28 151 ASN B O 1
ATOM 2701 N N . LYS B 1 153 ? 24.376 -1.466 58.164 1.00 8.31 152 LYS B N 1
ATOM 2702 C CA A LYS B 1 153 ? 24.831 -1.808 56.820 0.50 9.29 152 LYS B CA 1
ATOM 2703 C CA B LYS B 1 153 ? 24.837 -1.817 56.825 0.50 9.19 152 LYS B CA 1
ATOM 2704 C C . LYS B 1 153 ? 25.006 -0.521 56.034 1.00 8.46 152 LYS B C 1
ATOM 2705 O O . LYS B 1 153 ? 24.462 0.514 56.402 1.00 9.34 152 LYS B O 1
ATOM 2716 N N . PHE B 1 154 ? 25.737 -0.594 54.939 1.00 9.66 153 PHE B N 1
ATOM 2717 C CA . PHE B 1 154 ? 26.077 0.579 54.141 1.00 10.25 153 PHE B CA 1
ATOM 2718 C C . PHE B 1 154 ? 24.939 0.913 53.188 1.00 10.22 153 PHE B C 1
ATOM 2719 O O . PHE B 1 154 ? 24.655 0.150 52.259 1.00 13.89 153 PHE B O 1
ATOM 2727 N N . ILE B 1 155 ? 24.274 2.046 53.442 1.00 8.54 154 ILE B N 1
ATOM 2728 C CA . ILE B 1 155 ? 23.378 2.691 52.478 1.00 8.22 154 ILE B CA 1
ATOM 2729 C C . ILE B 1 155 ? 24.192 3.896 51.978 1.00 9.02 154 ILE B C 1
ATOM 2730 O O . ILE B 1 155 ? 24.548 4.779 52.748 1.00 9.89 154 ILE B O 1
ATOM 2735 N N . ASP B 1 156 ? 24.533 3.893 50.699 1.00 9.05 155 ASP B N 1
ATOM 2736 C CA . ASP B 1 156 ? 25.455 4.865 50.143 1.00 9.19 155 ASP B CA 1
ATOM 2737 C C . ASP B 1 156 ? 24.688 6.138 49.813 1.00 9.32 155 ASP B C 1
ATOM 2738 O O . ASP B 1 156 ? 23.872 6.174 48.864 1.00 12.10 155 ASP B O 1
ATOM 2743 N N . ARG B 1 157 ? 24.942 7.180 50.597 1.00 7.59 156 ARG B N 1
ATOM 2744 C CA . ARG B 1 157 ? 24.242 8.460 50.453 1.00 8.01 156 ARG B CA 1
ATOM 2745 C C . ARG B 1 157 ? 25.076 9.495 49.711 1.00 8.60 156 ARG B C 1
ATOM 2746 O O . ARG B 1 157 ? 24.687 10.665 49.583 1.00 10.34 156 ARG B O 1
ATOM 2754 N N . PHE B 1 158 ? 26.234 9.088 49.209 1.00 9.73 157 PHE B N 1
ATOM 2755 C CA . PHE B 1 158 ? 27.088 10.049 48.520 1.00 9.22 157 PHE B CA 1
ATOM 2756 C C . PHE B 1 158 ? 26.363 10.674 47.325 1.00 9.68 1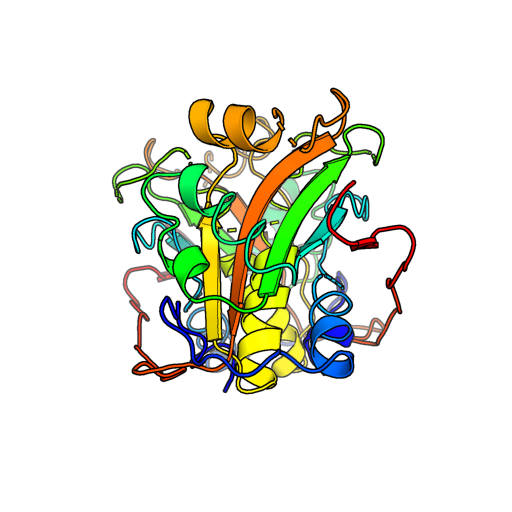57 PHE B C 1
ATOM 2757 O O . PHE B 1 158 ? 25.723 9.976 46.529 1.00 11.54 157 PHE B O 1
ATOM 2765 N N . ASP B 1 159 ? 26.530 11.981 47.162 1.00 9.63 158 ASP B N 1
ATOM 2766 C CA . ASP B 1 159 ? 26.021 12.697 46.007 1.00 11.09 158 ASP B CA 1
ATOM 2767 C C . ASP B 1 159 ? 27.056 13.748 45.598 1.00 10.89 158 ASP B C 1
ATOM 2768 O O . ASP B 1 159 ? 27.182 14.762 46.239 1.00 10.27 158 ASP B O 1
ATOM 2773 N N . ALA B 1 160 ? 27.760 13.505 44.506 1.00 11.34 159 ALA B N 1
ATOM 2774 C CA . ALA B 1 160 ? 28.817 14.412 44.077 1.00 11.82 159 ALA B CA 1
ATOM 2775 C C . ALA B 1 160 ? 28.304 15.799 43.720 1.00 10.87 159 ALA B C 1
ATOM 2776 O O . ALA B 1 160 ? 29.085 16.769 43.710 1.00 12.58 159 ALA B O 1
ATOM 2778 N N . LYS B 1 161 ? 27.005 15.935 43.445 1.00 11.36 160 LYS B N 1
ATOM 2779 C CA A LYS B 1 161 ? 26.440 17.251 43.124 0.50 11.90 160 LYS B CA 1
ATOM 2780 C CA B LYS B 1 161 ? 26.435 17.241 43.118 0.50 12.62 160 LYS B CA 1
ATOM 2781 C C . LYS B 1 161 ? 26.479 18.180 44.317 1.00 10.90 160 LYS B C 1
ATOM 2782 O O . LYS B 1 161 ? 26.283 19.396 44.183 1.00 11.85 160 LYS B O 1
ATOM 2793 N N . ARG B 1 162 ? 26.728 17.614 45.501 1.00 8.83 161 ARG B N 1
ATOM 2794 C CA . ARG B 1 162 ? 26.818 18.444 46.717 1.00 8.16 161 ARG B CA 1
ATOM 2795 C C . ARG B 1 162 ? 28.210 19.053 46.880 1.00 8.89 161 ARG B C 1
ATOM 2796 O O . ARG B 1 162 ? 28.457 19.792 47.827 1.00 9.59 161 ARG B O 1
ATOM 2804 N N . ILE B 1 163 ? 29.137 18.705 45.976 1.00 9.92 162 ILE B N 1
ATOM 2805 C CA . ILE B 1 163 ? 30.531 19.157 46.085 1.00 9.01 162 ILE B CA 1
ATOM 2806 C C . ILE B 1 163 ? 30.785 20.295 45.100 1.00 8.97 162 ILE B C 1
ATOM 2807 O O . ILE B 1 163 ? 30.605 20.125 43.893 1.00 11.24 162 ILE B O 1
ATOM 2812 N N . HIS B 1 164 ? 31.124 21.460 45.649 1.00 8.25 163 HIS B N 1
ATOM 2813 C CA . HIS B 1 164 ? 31.418 22.645 44.881 1.00 8.47 163 HIS B CA 1
ATOM 2814 C C . HIS B 1 164 ? 32.897 22.898 44.951 1.00 7.68 163 HIS B C 1
ATOM 2815 O O . HIS B 1 164 ? 33.477 23.003 46.034 1.00 9.63 163 HIS B O 1
ATOM 2822 N N . ILE B 1 165 ? 33.517 23.025 43.783 1.00 9.16 164 ILE B N 1
ATOM 2823 C CA . ILE B 1 165 ? 34.965 23.108 43.701 1.00 10.65 164 ILE B CA 1
ATOM 2824 C C . ILE B 1 165 ? 35.391 24.581 43.686 1.00 10.94 164 ILE B C 1
ATOM 2825 O O . ILE B 1 165 ? 35.093 25.302 42.734 1.00 11.65 164 ILE B O 1
ATOM 2830 N N . GLU B 1 166 ? 36.063 24.994 44.762 1.00 11.43 165 GLU B N 1
ATOM 2831 C CA . GLU B 1 166 ? 36.648 26.315 44.988 1.00 11.46 165 GLU B CA 1
ATOM 2832 C C . GLU B 1 166 ? 35.666 27.471 45.191 1.00 13.28 165 GLU B C 1
ATOM 2833 O O . GLU B 1 166 ? 35.959 28.401 45.938 1.00 15.82 165 GLU B O 1
ATOM 2839 N N . LYS B 1 167 ? 34.525 27.424 44.511 1.00 12.62 166 LYS B N 1
ATOM 2840 C CA . LYS B 1 167 ? 33.471 28.410 44.616 1.00 13.02 166 LYS B CA 1
ATOM 2841 C C . LYS B 1 167 ? 32.157 27.643 44.616 1.00 10.62 166 LYS B C 1
ATOM 2842 O O . LYS B 1 167 ? 32.111 26.467 44.223 1.00 10.94 166 LYS B O 1
ATOM 2848 N N . TYR B 1 168 ? 31.076 28.312 45.021 1.00 10.50 167 TYR B N 1
ATOM 2849 C CA . TYR B 1 168 ? 29.770 27.674 44.972 1.00 11.50 167 TYR B CA 1
ATOM 2850 C C . TYR B 1 168 ? 29.324 27.482 43.521 1.00 11.91 167 TYR B C 1
ATOM 2851 O O . TYR B 1 168 ? 28.811 26.392 43.152 1.00 11.70 167 TYR B O 1
#

Foldseek 3Di:
DLVQLQDAFLAADQDADDPVLVVQLQVLLVFCDVVSLLFKDKDKDQDLVVLCVLCPLDVPRNSSNRFRIKIWIKGFQVRPPVVCLVSVRSVVSSSSSCLVVQKHKHKAAAPPDPSNQVSVCVCVDDPRITTGTMMGMHRHDPDGSGGDDPDDCVVDDPPHD/DLVQQQDAFQAADQDADDPVLVVQLQVLLVFDDVVSLLFKDKDKDQDLVVLCVLCVLDPPSNSSNHFRIKIWIKGFQVRPPVCCLVSVRSVVSSSSSCLVVQKHKHKAAAPPPPSNQVSVCVCVDDPRITTGTMMGMHHHDPDGRGGDDPDDCVVDDPPHD

Solvent-accessible surface area: 14232 Å² total

InterPro domains:
  IPR000415 Nitroreductase-like [G3DSA:3.40.109.10] (1-167)
  IPR000415 Nitroreductase-like [SSF55469] (1-165)
  IPR029479 Nitroreductase [PF00881] (4-79)
  IPR050627 Nitroreductase/BluB [PTHR23026] (2-162)

CATH classification: 3.40.109.10